Protein AF-A0A0S8EGV8-F1 (afdb_monomer)

pLDDT: mean 89.56, std 12.73, range [48.94, 98.88]

Structure (mmCIF, N/CA/C/O backbone):
data_AF-A0A0S8EGV8-F1
#
_entry.id   AF-A0A0S8EGV8-F1
#
loop_
_atom_site.group_PDB
_atom_site.id
_atom_site.type_symbol
_atom_site.label_atom_id
_atom_site.label_alt_id
_atom_site.label_comp_id
_atom_site.label_asym_id
_atom_site.label_entity_id
_atom_site.label_seq_id
_atom_site.pdbx_PDB_ins_code
_atom_site.Cartn_x
_atom_site.Cartn_y
_atom_site.Cartn_z
_atom_site.occupancy
_atom_site.B_iso_or_equiv
_atom_site.auth_seq_id
_atom_site.auth_comp_id
_atom_site.auth_asym_id
_atom_site.auth_atom_id
_atom_site.pdbx_PDB_model_num
ATOM 1 N N . MET A 1 1 ? -0.956 4.456 17.952 1.00 87.31 1 MET A N 1
ATOM 2 C CA . MET A 1 1 ? -0.588 4.220 16.542 1.00 87.31 1 MET A CA 1
ATOM 3 C C . MET A 1 1 ? -0.517 2.722 16.310 1.00 87.31 1 MET A C 1
ATOM 5 O O . MET A 1 1 ? 0.074 2.034 17.136 1.00 87.31 1 MET A O 1
ATOM 9 N N . ILE A 1 2 ? -1.177 2.228 15.264 1.00 97.12 2 ILE A N 1
ATOM 10 C CA . ILE A 1 2 ? -1.074 0.838 14.811 1.00 97.12 2 ILE A CA 1
ATOM 11 C C . ILE A 1 2 ? 0.009 0.809 13.735 1.00 97.12 2 ILE A C 1
ATOM 13 O O . ILE A 1 2 ? 0.006 1.647 12.838 1.00 97.12 2 ILE A O 1
ATOM 17 N N . THR A 1 3 ? 0.957 -0.118 13.844 1.00 97.75 3 THR A N 1
ATOM 18 C CA . THR A 1 3 ? 2.034 -0.245 12.859 1.00 97.75 3 THR A CA 1
ATOM 19 C C . THR A 1 3 ? 1.469 -0.730 11.526 1.00 97.75 3 THR A C 1
ATOM 21 O O . THR A 1 3 ? 0.807 -1.765 11.482 1.00 97.75 3 THR A O 1
ATOM 24 N N . VAL A 1 4 ? 1.766 -0.002 10.449 1.00 98.25 4 VAL A N 1
ATOM 25 C CA . VAL A 1 4 ? 1.559 -0.439 9.063 1.00 98.25 4 VAL A CA 1
ATOM 26 C C . VAL A 1 4 ? 2.926 -0.879 8.532 1.00 98.25 4 VAL A C 1
ATOM 28 O O . VAL A 1 4 ? 3.785 -0.021 8.326 1.00 98.25 4 VAL A O 1
ATOM 31 N N . PRO A 1 5 ? 3.195 -2.190 8.390 1.00 97.44 5 PRO A N 1
ATOM 32 C CA . PRO A 1 5 ? 4.481 -2.656 7.886 1.00 97.44 5 PRO A CA 1
ATOM 33 C C . PRO A 1 5 ? 4.761 -2.081 6.497 1.00 97.44 5 PRO A C 1
ATOM 35 O O . PRO A 1 5 ? 3.933 -2.235 5.602 1.00 97.44 5 PRO A O 1
ATOM 38 N N . ASN A 1 6 ? 5.928 -1.451 6.331 1.00 97.44 6 ASN A N 1
ATOM 39 C CA . ASN A 1 6 ? 6.365 -0.870 5.059 1.00 97.44 6 ASN A CA 1
ATOM 40 C C . ASN A 1 6 ? 5.335 0.112 4.459 1.00 97.44 6 ASN A C 1
ATOM 42 O O . ASN A 1 6 ? 5.031 0.051 3.269 1.00 97.44 6 ASN A O 1
ATOM 46 N N . GLY A 1 7 ? 4.717 0.952 5.300 1.00 97.75 7 GLY A N 1
ATOM 47 C CA . GLY A 1 7 ? 3.728 1.948 4.867 1.00 97.75 7 GLY A CA 1
ATOM 48 C C . GLY A 1 7 ? 4.320 3.109 4.059 1.00 97.75 7 GLY A C 1
ATOM 49 O O . GLY A 1 7 ? 3.584 3.755 3.324 1.00 97.75 7 GLY A O 1
ATOM 50 N N . ASP A 1 8 ? 5.627 3.332 4.180 1.00 97.12 8 ASP A N 1
ATOM 51 C CA . ASP A 1 8 ? 6.447 4.270 3.400 1.00 97.12 8 ASP A CA 1
ATOM 52 C C . ASP A 1 8 ? 7.037 3.629 2.130 1.00 97.12 8 ASP A C 1
ATOM 54 O O . ASP A 1 8 ? 7.697 4.283 1.343 1.00 97.12 8 ASP A O 1
ATOM 58 N N . PHE A 1 9 ? 6.836 2.322 1.923 1.00 97.38 9 PHE A N 1
ATOM 59 C CA . PHE A 1 9 ? 7.349 1.575 0.769 1.00 97.38 9 PHE A CA 1
ATOM 60 C C . PHE A 1 9 ? 8.879 1.590 0.579 1.00 97.38 9 PHE A C 1
ATOM 62 O O . PHE A 1 9 ? 9.377 1.168 -0.468 1.00 97.38 9 PHE A O 1
ATOM 69 N N . GLU A 1 10 ? 9.634 1.987 1.602 1.00 96.38 10 GLU A N 1
ATOM 70 C CA . GLU A 1 10 ? 11.092 2.123 1.533 1.00 96.38 10 GLU A CA 1
ATOM 71 C C . GLU A 1 10 ? 11.840 0.815 1.791 1.00 96.38 10 GLU A C 1
ATOM 73 O O . GLU A 1 10 ? 13.012 0.659 1.438 1.00 96.38 10 GLU A O 1
ATOM 78 N N . THR A 1 11 ? 11.183 -0.150 2.433 1.00 96.38 11 THR A N 1
ATOM 79 C CA . THR A 1 11 ? 11.825 -1.403 2.819 1.00 96.38 11 THR A CA 1
ATOM 80 C C . THR A 1 11 ? 11.740 -2.418 1.687 1.00 96.38 11 THR A C 1
ATOM 82 O O . THR A 1 11 ? 10.654 -2.848 1.300 1.00 96.38 11 THR A O 1
ATOM 85 N N . LEU A 1 12 ? 12.901 -2.844 1.189 1.00 97.25 12 LEU A N 1
ATOM 86 C CA . LEU A 1 12 ? 13.064 -3.963 0.265 1.00 97.25 12 LEU A CA 1
ATOM 87 C C . LEU A 1 12 ? 14.230 -4.827 0.740 1.00 97.25 12 LEU A C 1
ATOM 89 O O . LEU A 1 12 ? 15.209 -4.300 1.273 1.00 97.25 12 LEU A O 1
ATOM 93 N N . TYR A 1 13 ? 14.164 -6.136 0.503 1.00 98.06 13 TYR A N 1
ATOM 94 C CA . TYR A 1 13 ? 15.237 -7.066 0.848 1.00 98.06 13 TYR A CA 1
ATOM 95 C C . TYR A 1 13 ? 15.714 -7.869 -0.353 1.00 98.06 13 TYR A C 1
ATOM 97 O O . TYR A 1 13 ? 14.937 -8.269 -1.215 1.00 98.06 13 TYR A O 1
ATOM 105 N N . LYS A 1 14 ? 17.009 -8.176 -0.379 1.00 98.12 14 LYS A N 1
ATOM 106 C CA . LYS A 1 14 ? 17.538 -9.219 -1.254 1.00 98.12 14 LYS A CA 1
ATOM 107 C C . LYS A 1 14 ? 16.931 -10.566 -0.840 1.00 98.12 14 LYS A C 1
ATOM 109 O O . LYS A 1 14 ? 16.979 -10.871 0.361 1.00 98.12 14 LYS A O 1
ATOM 114 N N . PRO A 1 15 ? 16.420 -11.380 -1.784 1.00 96.75 15 PRO A N 1
ATOM 115 C CA . PRO A 1 15 ? 15.623 -12.556 -1.456 1.00 96.75 15 PRO A CA 1
ATOM 116 C C . PRO A 1 15 ? 16.287 -13.490 -0.448 1.00 96.75 15 PRO A C 1
ATOM 118 O O . PRO A 1 15 ? 17.466 -13.824 -0.585 1.00 96.75 15 PRO A O 1
ATOM 121 N N . SER A 1 16 ? 15.523 -13.934 0.554 1.00 95.00 16 SER A N 1
ATOM 122 C CA . SER A 1 16 ? 15.996 -14.840 1.621 1.00 95.00 16 SER A CA 1
ATOM 123 C C . SER A 1 16 ? 17.167 -14.306 2.468 1.00 95.00 16 SER A C 1
ATOM 125 O O . SER A 1 16 ? 17.910 -15.084 3.074 1.00 95.00 16 SER A O 1
ATOM 127 N N . THR A 1 17 ? 17.350 -12.986 2.542 1.00 97.31 17 THR A N 1
ATOM 128 C CA . THR A 1 17 ? 18.388 -12.348 3.368 1.00 97.31 17 THR A CA 1
ATOM 129 C C . THR A 1 17 ? 17.831 -11.165 4.167 1.00 97.31 17 THR A C 1
ATOM 131 O O . THR A 1 17 ? 16.700 -10.743 3.965 1.00 97.31 17 THR A O 1
ATOM 134 N N . ALA A 1 18 ? 18.644 -10.601 5.065 1.00 97.12 18 ALA A N 1
ATOM 135 C CA . ALA A 1 18 ? 18.351 -9.331 5.739 1.00 97.12 18 ALA A CA 1
ATOM 136 C C . ALA A 1 18 ? 19.014 -8.117 5.052 1.00 97.12 18 ALA A C 1
ATOM 138 O O . ALA A 1 18 ? 19.039 -7.025 5.616 1.00 97.12 18 ALA A O 1
ATOM 139 N N . ILE A 1 19 ? 19.613 -8.310 3.872 1.00 98.38 19 ILE A N 1
ATOM 140 C CA . ILE A 1 19 ? 20.302 -7.250 3.131 1.00 98.38 19 ILE A CA 1
ATOM 141 C C . ILE A 1 19 ? 19.234 -6.362 2.505 1.00 98.38 19 ILE A C 1
ATOM 143 O O . ILE A 1 19 ? 18.457 -6.826 1.673 1.00 98.38 19 ILE A O 1
ATOM 147 N N . THR A 1 20 ? 19.190 -5.096 2.914 1.00 97.94 20 THR A N 1
ATOM 148 C CA . THR A 1 20 ? 18.247 -4.123 2.358 1.00 97.94 20 THR A CA 1
ATOM 149 C C . THR A 1 20 ? 18.642 -3.723 0.945 1.00 97.94 20 THR A C 1
ATOM 151 O O . THR A 1 20 ? 19.822 -3.799 0.584 1.00 97.94 20 THR A O 1
ATOM 154 N N . GLY A 1 21 ? 17.672 -3.272 0.160 1.00 96.75 21 GLY A N 1
ATOM 155 C CA . GLY A 1 21 ? 17.910 -2.725 -1.165 1.00 96.75 21 GLY A CA 1
ATOM 156 C C . GLY A 1 21 ? 17.033 -1.529 -1.481 1.00 96.75 21 GLY A C 1
ATOM 157 O O . GLY A 1 21 ? 16.111 -1.196 -0.740 1.00 96.75 21 GLY A O 1
ATOM 158 N N . VAL A 1 22 ? 17.339 -0.912 -2.612 1.00 96.69 22 VAL A N 1
ATOM 159 C CA . VAL A 1 22 ? 16.541 0.140 -3.232 1.00 96.69 22 VAL A CA 1
ATOM 160 C C . VAL A 1 22 ? 16.366 -0.156 -4.714 1.00 96.69 22 VAL A C 1
ATOM 162 O O . VAL A 1 22 ? 17.193 -0.834 -5.328 1.00 96.69 22 VAL A O 1
ATOM 165 N N . VAL A 1 23 ? 15.295 0.351 -5.310 1.00 96.19 23 VAL A N 1
ATOM 166 C CA . VAL A 1 23 ? 15.168 0.397 -6.768 1.00 96.19 23 VAL A CA 1
ATOM 167 C C . VAL A 1 23 ? 16.121 1.464 -7.315 1.00 96.19 23 VAL A C 1
ATOM 169 O O . VAL A 1 23 ? 16.097 2.610 -6.865 1.00 96.19 23 VAL A O 1
ATOM 172 N N . SER A 1 24 ? 16.953 1.097 -8.294 1.00 94.69 24 SER A N 1
ATOM 173 C CA . SER A 1 24 ? 17.889 2.017 -8.953 1.00 94.69 24 SER A CA 1
ATOM 174 C C . SER A 1 24 ? 17.171 3.232 -9.546 1.00 94.69 24 SER A C 1
ATOM 176 O O . SER A 1 24 ? 16.025 3.120 -9.985 1.00 94.69 24 SER A O 1
ATOM 178 N N . ALA A 1 25 ? 17.863 4.369 -9.641 1.00 90.06 25 ALA A N 1
ATOM 179 C CA . ALA A 1 25 ? 17.282 5.631 -10.094 1.00 90.06 25 ALA A CA 1
ATOM 180 C C . ALA A 1 25 ? 16.525 5.523 -11.434 1.00 90.06 25 ALA A C 1
ATOM 182 O O . ALA A 1 25 ? 17.061 5.089 -12.453 1.00 90.06 25 ALA A O 1
ATOM 183 N N . GLY A 1 26 ? 15.274 5.986 -11.427 1.00 86.38 26 GLY A N 1
ATOM 184 C CA . GLY A 1 26 ? 14.368 5.925 -12.573 1.00 86.38 26 GLY A CA 1
ATOM 185 C C . GLY A 1 26 ? 13.680 4.572 -12.732 1.00 86.38 26 GLY A C 1
ATOM 186 O O . GLY A 1 26 ? 12.887 4.422 -13.656 1.00 86.38 26 GLY A O 1
ATOM 187 N N . GLY A 1 27 ? 13.938 3.618 -11.843 1.00 91.50 27 GLY A N 1
ATOM 188 C CA . GLY A 1 27 ? 13.423 2.269 -11.942 1.00 91.50 27 GLY A CA 1
ATOM 189 C C . GLY A 1 27 ? 12.068 2.035 -11.292 1.00 91.50 27 GLY A C 1
ATOM 190 O O . GLY A 1 27 ? 11.562 2.873 -10.539 1.00 91.50 27 GLY A O 1
ATOM 191 N N . TRP A 1 28 ? 11.487 0.871 -11.586 1.00 92.25 28 TRP A N 1
ATOM 192 C CA . TRP A 1 28 ? 10.260 0.388 -10.958 1.00 92.25 28 TRP A CA 1
ATOM 193 C C . TRP A 1 28 ? 10.145 -1.137 -11.003 1.00 92.25 28 TRP A C 1
ATOM 195 O O . TRP A 1 28 ? 10.678 -1.812 -11.886 1.00 92.25 28 TRP A O 1
ATOM 205 N N . THR A 1 29 ? 9.411 -1.680 -10.041 1.00 92.94 29 THR A N 1
ATOM 206 C CA . THR A 1 29 ? 9.152 -3.116 -9.911 1.00 92.94 29 THR A CA 1
ATOM 207 C C . THR A 1 29 ? 7.942 -3.538 -10.743 1.00 92.94 29 THR A C 1
ATOM 209 O O . THR A 1 29 ? 7.146 -2.705 -11.185 1.00 92.94 29 THR A O 1
ATOM 212 N N . GLN A 1 30 ? 7.742 -4.838 -10.943 1.00 90.38 30 GLN A N 1
ATOM 213 C CA . GLN A 1 30 ? 6.519 -5.355 -11.568 1.00 90.38 30 GLN A CA 1
ATOM 214 C C . GLN A 1 30 ? 5.359 -5.514 -10.576 1.00 90.38 30 GLN A C 1
ATOM 216 O O . GLN A 1 30 ? 4.286 -5.943 -10.999 1.00 90.38 30 GLN A O 1
ATOM 221 N N . GLY A 1 31 ? 5.552 -5.175 -9.297 1.00 91.62 31 GLY A N 1
ATOM 222 C CA . GLY A 1 31 ? 4.625 -5.531 -8.229 1.00 91.62 31 GLY A CA 1
ATOM 223 C C . GLY A 1 31 ? 5.118 -5.228 -6.813 1.00 91.62 31 GLY A C 1
ATOM 224 O O . GLY A 1 31 ? 6.000 -4.394 -6.607 1.00 91.62 31 GLY A O 1
ATOM 225 N N . VAL A 1 32 ? 4.560 -5.942 -5.836 1.00 93.62 32 VAL A N 1
ATOM 226 C CA . VAL A 1 32 ? 5.013 -5.957 -4.430 1.00 93.62 32 VAL A CA 1
ATOM 227 C C . VAL A 1 32 ? 5.067 -7.402 -3.908 1.00 93.62 32 VAL A C 1
ATOM 229 O O . VAL A 1 32 ? 4.688 -8.332 -4.617 1.00 93.62 32 VAL A O 1
ATOM 232 N N . GLY A 1 33 ? 5.481 -7.638 -2.664 1.00 93.50 33 GLY A N 1
ATOM 233 C CA . GLY A 1 33 ? 5.545 -8.982 -2.081 1.00 93.50 33 GLY A CA 1
ATOM 234 C C . GLY A 1 33 ? 6.865 -9.728 -2.344 1.00 93.50 33 GLY A C 1
ATOM 235 O O . GLY A 1 33 ? 7.864 -9.107 -2.710 1.00 93.50 33 GLY A O 1
ATOM 236 N N . PRO A 1 34 ? 6.897 -11.051 -2.095 1.00 92.69 34 PRO A N 1
ATOM 237 C CA . PRO A 1 34 ? 8.116 -11.857 -2.169 1.00 92.69 34 PRO A CA 1
ATOM 238 C C . PRO A 1 34 ? 8.581 -12.087 -3.609 1.00 92.69 34 PRO A C 1
ATOM 240 O O . PRO A 1 34 ? 7.752 -12.206 -4.512 1.00 92.69 34 PRO A O 1
ATOM 243 N N . GLU A 1 35 ? 9.900 -12.197 -3.792 1.00 92.25 35 GLU A N 1
ATOM 244 C CA . GLU A 1 35 ? 10.564 -12.458 -5.079 1.00 92.25 35 GLU A CA 1
ATOM 245 C C . GLU A 1 35 ? 10.018 -11.583 -6.221 1.00 92.25 35 GLU A C 1
ATOM 247 O O . GLU A 1 35 ? 9.802 -12.035 -7.347 1.00 92.25 35 GLU A O 1
ATOM 252 N N . CYS A 1 36 ? 9.759 -10.308 -5.924 1.00 92.25 36 CYS A N 1
ATOM 253 C CA . CYS A 1 36 ? 9.174 -9.372 -6.864 1.00 92.25 36 CYS A CA 1
ATOM 254 C C . CYS A 1 36 ? 10.215 -8.944 -7.907 1.00 92.25 36 CYS A C 1
ATOM 256 O O . CYS A 1 36 ? 11.240 -8.348 -7.548 1.00 92.25 36 CYS A O 1
ATOM 258 N N . PRO A 1 37 ? 9.957 -9.166 -9.206 1.00 92.44 37 PRO A N 1
ATOM 259 C CA . PRO A 1 37 ? 10.895 -8.779 -10.239 1.00 92.44 37 PRO A CA 1
ATOM 260 C C . PRO A 1 37 ? 10.906 -7.271 -10.485 1.00 92.44 37 PRO A C 1
ATOM 262 O O . PRO A 1 37 ? 9.888 -6.586 -10.348 1.00 92.44 37 PRO A O 1
ATOM 265 N N . ILE A 1 38 ? 12.066 -6.764 -10.893 1.00 91.50 38 ILE A N 1
ATOM 266 C CA . ILE A 1 38 ? 12.196 -5.452 -11.526 1.00 91.50 38 ILE A CA 1
ATOM 267 C C . ILE A 1 38 ? 11.543 -5.492 -12.923 1.00 91.50 38 ILE A C 1
ATOM 269 O O . ILE A 1 38 ? 11.518 -6.535 -13.587 1.00 91.50 38 ILE A O 1
ATOM 273 N N . ASP A 1 39 ? 10.954 -4.388 -13.381 1.00 87.56 39 ASP A N 1
ATOM 274 C CA . ASP A 1 39 ? 10.384 -4.327 -14.732 1.00 87.56 39 ASP A CA 1
ATOM 275 C C . ASP A 1 39 ? 11.490 -4.307 -15.802 1.00 87.56 39 ASP A C 1
ATOM 277 O O . ASP A 1 39 ? 12.581 -3.765 -15.600 1.00 87.56 39 ASP A O 1
ATOM 281 N N . THR A 1 40 ? 11.219 -4.897 -16.967 1.00 73.69 40 THR A N 1
ATOM 282 C CA . THR A 1 40 ? 12.200 -4.995 -18.054 1.00 73.69 40 THR A CA 1
ATOM 283 C C . THR A 1 40 ? 12.430 -3.609 -18.654 1.00 73.69 40 THR A C 1
ATOM 285 O O . THR A 1 40 ? 11.566 -3.053 -19.325 1.00 73.69 40 THR A O 1
ATOM 288 N N . GLY A 1 41 ? 13.613 -3.041 -18.411 1.00 72.50 41 GLY A N 1
ATOM 289 C CA . GLY A 1 41 ? 13.941 -1.653 -18.767 1.00 72.50 41 GLY A CA 1
ATOM 290 C C . GLY A 1 41 ? 13.729 -0.647 -17.628 1.00 72.50 41 GLY A C 1
ATOM 291 O O . GLY A 1 41 ? 14.072 0.521 -17.794 1.00 72.50 41 GLY A O 1
ATOM 292 N N . GLY A 1 42 ? 13.236 -1.108 -16.474 1.00 73.56 42 GLY A N 1
ATOM 293 C CA . GLY A 1 42 ? 13.038 -0.343 -15.244 1.00 73.56 42 GLY A CA 1
ATOM 294 C C . GLY A 1 42 ? 14.200 -0.442 -14.248 1.00 73.56 42 GLY A C 1
ATOM 295 O O . GLY A 1 42 ? 13.984 -0.212 -13.068 1.00 73.56 42 GLY A O 1
ATOM 296 N N . GLY A 1 43 ? 15.417 -0.795 -14.674 1.00 89.81 43 GLY A N 1
ATOM 297 C CA . GLY A 1 43 ? 16.616 -0.751 -13.822 1.00 89.81 43 GLY A CA 1
ATOM 298 C C . GLY A 1 43 ? 16.979 -2.066 -13.123 1.00 89.81 43 GLY A C 1
ATOM 299 O O . GLY A 1 43 ? 16.813 -3.143 -13.693 1.00 89.81 43 GLY A O 1
ATOM 300 N N . VAL A 1 44 ? 17.547 -1.961 -11.918 1.00 95.44 44 VAL A N 1
ATOM 301 C CA . VAL A 1 44 ? 17.963 -3.077 -11.048 1.00 95.44 44 VAL A CA 1
ATOM 302 C C . VAL A 1 44 ? 17.638 -2.760 -9.589 1.00 95.44 44 VAL A C 1
ATOM 304 O O . VAL A 1 44 ? 17.433 -1.600 -9.230 1.00 95.44 44 VAL A O 1
ATOM 307 N N . TYR A 1 45 ? 17.634 -3.775 -8.729 1.00 96.75 45 TYR A N 1
ATOM 308 C CA . TYR A 1 45 ? 17.753 -3.547 -7.293 1.00 96.75 45 TYR A CA 1
ATOM 309 C C . TYR A 1 45 ? 19.221 -3.327 -6.932 1.00 96.75 45 TYR A C 1
ATOM 311 O O . TYR A 1 45 ? 20.085 -4.107 -7.338 1.00 96.75 45 TYR A O 1
ATOM 319 N N . GLU A 1 46 ? 19.497 -2.276 -6.167 1.00 97.25 46 GLU A N 1
ATOM 320 C CA . GLU A 1 46 ? 20.807 -1.966 -5.598 1.00 97.25 46 GLU A CA 1
ATOM 321 C C . GLU A 1 46 ? 20.787 -2.333 -4.114 1.00 97.25 46 GLU A C 1
ATOM 323 O O . GLU A 1 46 ? 20.021 -1.770 -3.332 1.00 97.25 46 GLU A O 1
ATOM 328 N N . PHE A 1 47 ? 21.603 -3.309 -3.720 1.00 98.25 47 PHE A N 1
ATOM 329 C CA . PHE A 1 47 ? 21.610 -3.841 -2.362 1.00 98.25 47 PHE A CA 1
ATOM 330 C C . PHE A 1 47 ? 22.717 -3.225 -1.505 1.00 98.25 47 PHE A C 1
ATOM 332 O O . PHE A 1 47 ? 23.793 -2.862 -1.983 1.00 98.25 47 PHE A O 1
ATOM 339 N N . SER A 1 48 ? 22.475 -3.160 -0.197 1.00 97.88 48 SER A N 1
ATOM 340 C CA . SER A 1 48 ? 23.405 -2.606 0.798 1.00 97.88 48 SER A CA 1
ATOM 341 C C . SER A 1 48 ? 24.725 -3.383 0.931 1.00 97.88 48 SER A C 1
ATOM 343 O O . SER A 1 48 ? 25.692 -2.853 1.476 1.00 97.88 48 SER A O 1
ATOM 345 N N . ASP A 1 49 ? 24.807 -4.603 0.389 1.00 98.06 49 ASP A N 1
ATOM 346 C CA . ASP A 1 49 ? 26.043 -5.388 0.248 1.00 98.06 49 ASP A CA 1
ATOM 347 C C . ASP A 1 49 ? 26.846 -5.042 -1.027 1.00 98.06 49 ASP A C 1
ATOM 349 O O . ASP A 1 49 ? 27.786 -5.757 -1.377 1.00 98.06 49 ASP A O 1
ATOM 353 N N . ALA A 1 50 ? 26.478 -3.954 -1.714 1.00 97.44 50 ALA A N 1
ATOM 354 C CA . ALA A 1 50 ? 27.027 -3.494 -2.991 1.00 97.44 50 ALA A CA 1
ATOM 355 C C . ALA A 1 50 ? 26.814 -4.460 -4.172 1.00 97.44 50 ALA A C 1
ATOM 357 O O . ALA A 1 50 ? 27.462 -4.321 -5.213 1.00 97.44 50 ALA A O 1
ATOM 358 N N . THR A 1 51 ? 25.908 -5.433 -4.037 1.00 98.19 51 THR A N 1
ATOM 359 C CA . THR A 1 51 ? 25.464 -6.262 -5.161 1.00 98.19 51 THR A CA 1
ATOM 360 C C . THR A 1 51 ? 24.227 -5.674 -5.832 1.00 98.19 51 THR A C 1
ATOM 362 O O . THR A 1 51 ? 23.563 -4.786 -5.299 1.00 98.19 51 THR A O 1
ATOM 365 N N . THR A 1 52 ? 23.917 -6.181 -7.021 1.00 97.94 52 THR A N 1
ATOM 366 C CA . THR A 1 52 ? 22.674 -5.874 -7.730 1.00 97.94 52 THR A CA 1
ATOM 367 C C . THR A 1 52 ? 21.916 -7.154 -8.050 1.00 97.94 52 THR A C 1
ATOM 369 O O . THR A 1 52 ? 22.489 -8.249 -8.022 1.00 97.94 52 THR A O 1
ATOM 372 N N . GLY A 1 53 ? 20.624 -7.023 -8.335 1.00 96.06 53 GLY A N 1
ATOM 373 C CA . GLY A 1 53 ? 19.783 -8.138 -8.755 1.00 96.06 53 GLY A CA 1
ATOM 374 C C . GLY A 1 53 ? 18.506 -7.686 -9.449 1.00 96.06 53 GLY A C 1
ATOM 375 O O . GLY A 1 53 ? 18.210 -6.495 -9.536 1.00 96.06 53 GLY A O 1
ATOM 376 N N . ASP A 1 54 ? 17.760 -8.661 -9.946 1.00 94.19 54 ASP A N 1
ATOM 377 C CA . ASP A 1 54 ? 16.491 -8.497 -10.655 1.00 94.19 54 ASP A CA 1
ATOM 378 C C . ASP A 1 54 ? 15.270 -8.886 -9.810 1.00 94.19 54 ASP A C 1
ATOM 380 O O . ASP A 1 54 ? 14.149 -8.618 -10.229 1.00 94.19 54 ASP A O 1
ATOM 384 N N . LEU A 1 55 ? 15.475 -9.452 -8.615 1.00 94.38 55 LEU A N 1
ATOM 385 C CA . LEU A 1 55 ? 14.435 -9.844 -7.658 1.00 94.38 55 LEU A CA 1
ATOM 386 C C . LEU A 1 55 ? 14.673 -9.206 -6.283 1.00 94.38 55 LEU A C 1
ATOM 388 O O . LEU A 1 55 ? 15.813 -9.163 -5.816 1.00 94.38 55 LEU A O 1
ATOM 392 N N . ALA A 1 56 ? 13.599 -8.793 -5.608 1.00 95.75 56 ALA A N 1
ATOM 393 C CA . ALA A 1 56 ? 13.613 -8.355 -4.211 1.00 95.75 56 ALA A CA 1
ATOM 394 C C . ALA A 1 56 ? 12.326 -8.763 -3.480 1.00 95.75 56 ALA A C 1
ATOM 396 O O . ALA A 1 56 ? 11.264 -8.868 -4.087 1.00 95.75 56 ALA A O 1
ATOM 397 N N . ASP A 1 57 ? 12.412 -8.949 -2.167 1.00 95.94 57 ASP A N 1
ATOM 398 C CA . ASP A 1 57 ? 11.253 -9.101 -1.293 1.00 95.94 57 ASP A CA 1
ATOM 399 C C . ASP A 1 57 ? 10.771 -7.715 -0.842 1.00 95.94 57 ASP A C 1
ATOM 401 O O . ASP A 1 57 ? 11.518 -6.961 -0.216 1.00 95.94 57 ASP A O 1
ATOM 405 N N . ILE A 1 58 ? 9.512 -7.389 -1.134 1.00 95.56 58 ILE A N 1
ATOM 406 C CA . ILE A 1 58 ? 8.855 -6.134 -0.747 1.00 95.56 58 ILE A CA 1
ATOM 407 C C . ILE A 1 58 ? 7.798 -6.479 0.315 1.00 95.56 58 ILE A C 1
ATOM 409 O O . ILE A 1 58 ? 6.697 -6.919 -0.029 1.00 95.56 58 ILE A O 1
ATOM 413 N N . PRO A 1 59 ? 8.123 -6.361 1.613 1.00 95.81 59 PRO A N 1
ATOM 414 C CA . PRO A 1 59 ? 7.269 -6.822 2.698 1.00 95.81 59 PRO A CA 1
ATOM 415 C C . PRO A 1 59 ? 6.022 -5.950 2.876 1.00 95.81 59 PRO A C 1
ATOM 417 O O . PRO A 1 59 ? 5.942 -4.818 2.398 1.00 95.81 59 PRO A O 1
ATOM 420 N N . GLY A 1 60 ? 5.064 -6.481 3.636 1.00 96.12 60 GLY A N 1
ATOM 421 C CA . GLY A 1 60 ? 3.901 -5.741 4.132 1.00 96.12 60 GLY A CA 1
ATOM 422 C C . GLY A 1 60 ? 2.705 -5.709 3.185 1.00 96.12 60 GLY A C 1
ATOM 423 O O . GLY A 1 60 ? 1.586 -5.532 3.661 1.00 96.12 60 GLY A O 1
ATOM 424 N N . TRP A 1 61 ? 2.901 -5.967 1.890 1.00 97.06 61 TRP A N 1
ATOM 425 C CA . TRP A 1 61 ? 1.860 -5.787 0.879 1.00 97.06 61 TRP A CA 1
ATOM 426 C C . TRP A 1 61 ? 1.730 -6.972 -0.076 1.00 97.06 61 TRP A C 1
ATOM 428 O O . TRP A 1 61 ? 2.712 -7.591 -0.483 1.00 97.06 61 TRP A O 1
ATOM 438 N N . LEU A 1 62 ? 0.487 -7.255 -0.456 1.00 94.75 62 LEU A N 1
ATOM 439 C CA . LEU A 1 62 ? 0.086 -8.231 -1.458 1.00 94.75 62 LEU A CA 1
ATOM 440 C C . LEU A 1 62 ? -0.842 -7.585 -2.489 1.00 94.75 62 LEU A C 1
ATOM 442 O O . LEU A 1 62 ? -1.392 -6.514 -2.267 1.00 94.75 62 LEU A O 1
ATOM 446 N N . GLY A 1 63 ? -1.049 -8.248 -3.615 1.00 92.94 63 GLY A N 1
ATOM 447 C CA . GLY A 1 63 ? -1.963 -7.799 -4.663 1.00 92.94 63 GLY A CA 1
ATOM 448 C C . GLY A 1 63 ? -3.362 -8.155 -4.242 1.00 92.94 63 GLY A C 1
ATOM 449 O O . GLY A 1 63 ? -3.608 -9.289 -3.831 1.00 92.94 63 GLY A O 1
ATOM 450 N N . TYR A 1 64 ? -4.267 -7.193 -4.320 1.00 94.19 64 TYR A N 1
ATOM 451 C CA . TYR A 1 64 ? -5.582 -7.330 -3.724 1.00 94.19 64 TYR A CA 1
ATOM 452 C C . TYR A 1 64 ? -6.466 -8.379 -4.414 1.00 94.19 64 TYR A C 1
ATOM 454 O O . TYR A 1 64 ? -7.079 -9.204 -3.744 1.00 94.19 64 TYR A O 1
ATOM 462 N N . ASP A 1 65 ? -6.534 -8.374 -5.747 1.00 89.94 65 ASP A N 1
ATOM 463 C CA . ASP A 1 65 ? -7.374 -9.315 -6.507 1.00 89.94 65 ASP A CA 1
ATOM 464 C C . ASP A 1 65 ? -6.761 -9.604 -7.874 1.00 89.94 65 ASP A C 1
ATOM 466 O O . ASP A 1 65 ? -7.109 -8.968 -8.877 1.00 89.94 65 ASP A O 1
ATOM 470 N N . ARG A 1 66 ? -5.785 -10.521 -7.909 1.00 87.31 66 ARG A N 1
ATOM 471 C CA . ARG A 1 66 ? -5.017 -10.838 -9.124 1.00 87.31 66 ARG A CA 1
ATOM 472 C C . ARG A 1 66 ? -5.921 -11.200 -10.295 1.00 87.31 66 ARG A C 1
ATOM 474 O O . ARG A 1 66 ? -5.733 -10.665 -11.383 1.00 87.31 66 ARG A O 1
ATOM 481 N N . GLN A 1 67 ? -6.869 -12.108 -10.078 1.00 88.00 67 GLN A N 1
ATOM 482 C CA . GLN A 1 67 ? -7.699 -12.613 -11.165 1.00 88.00 67 GLN A CA 1
ATOM 483 C C . GLN A 1 67 ? -8.605 -11.510 -11.700 1.00 88.00 67 GLN A C 1
ATOM 485 O O . GLN A 1 67 ? -8.615 -11.267 -12.901 1.00 88.00 67 GLN A O 1
ATOM 490 N N . GLY A 1 68 ? -9.282 -10.775 -10.815 1.00 89.44 68 GLY A N 1
ATOM 491 C CA . GLY A 1 68 ? -10.125 -9.671 -11.244 1.00 89.44 68 GLY A CA 1
ATOM 492 C C . GLY A 1 68 ? -9.334 -8.560 -11.941 1.00 89.44 68 GLY A C 1
ATOM 493 O O . GLY A 1 68 ? -9.859 -7.917 -12.842 1.00 89.44 68 GLY A O 1
ATOM 494 N N . TRP A 1 69 ? -8.065 -8.343 -11.592 1.00 90.25 69 TRP A N 1
ATOM 495 C CA . TRP A 1 69 ? -7.196 -7.418 -12.327 1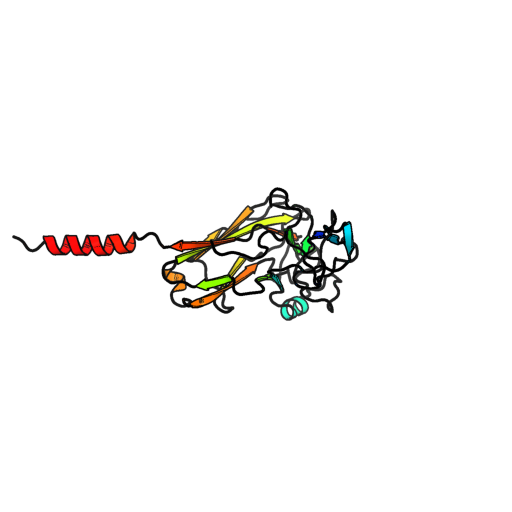.00 90.25 69 TRP A CA 1
ATOM 496 C C . TRP A 1 69 ? -6.873 -7.908 -13.740 1.00 90.25 69 TRP A C 1
ATOM 498 O O . TRP A 1 69 ? -7.050 -7.145 -14.689 1.00 90.25 69 TRP A O 1
ATOM 508 N N . ILE A 1 70 ? -6.495 -9.181 -13.900 1.00 87.56 70 ILE A N 1
ATOM 509 C CA . ILE A 1 70 ? -6.258 -9.796 -15.219 1.00 87.56 70 ILE A CA 1
ATOM 510 C C . ILE A 1 70 ? -7.524 -9.720 -16.080 1.00 87.56 70 ILE A C 1
ATOM 512 O O . ILE A 1 70 ? -7.469 -9.262 -17.221 1.00 87.56 70 ILE A O 1
ATOM 516 N N . ASP A 1 71 ? -8.676 -10.091 -15.517 1.00 89.00 71 ASP A N 1
ATOM 517 C CA . ASP A 1 71 ? -9.969 -10.094 -16.212 1.00 89.00 71 ASP A CA 1
ATOM 518 C C . ASP A 1 71 ? -10.377 -8.696 -16.703 1.00 89.00 71 ASP A C 1
ATOM 520 O O . ASP A 1 71 ? -11.107 -8.562 -17.684 1.00 89.00 71 ASP A O 1
ATOM 524 N N . ASN A 1 72 ? -9.883 -7.642 -16.047 1.00 88.12 72 ASN A N 1
ATOM 525 C CA . ASN A 1 72 ? -10.124 -6.249 -16.419 1.00 88.12 72 ASN A CA 1
ATOM 526 C C . ASN A 1 72 ? -9.004 -5.655 -17.289 1.00 88.12 72 ASN A C 1
ATOM 528 O O . ASN A 1 72 ? -8.922 -4.437 -17.434 1.00 88.12 72 ASN A O 1
ATOM 532 N N . GLY A 1 73 ? -8.153 -6.492 -17.890 1.00 84.62 73 GLY A N 1
ATOM 533 C CA . GLY A 1 73 ? -7.105 -6.062 -18.818 1.00 84.62 73 GLY A CA 1
ATOM 534 C C . GLY A 1 73 ? -5.817 -5.595 -18.141 1.00 84.62 73 GLY A C 1
ATOM 535 O O . GLY A 1 73 ? -4.996 -4.937 -18.778 1.00 84.62 73 GLY A O 1
ATOM 536 N N . GLY A 1 74 ? -5.624 -5.928 -16.866 1.00 82.44 74 GLY A N 1
ATOM 537 C CA . GLY A 1 74 ? -4.383 -5.698 -16.148 1.00 82.44 74 GLY A CA 1
ATOM 538 C C . GLY A 1 74 ? -3.284 -6.594 -16.697 1.00 82.44 74 GLY A C 1
ATOM 539 O O . GLY A 1 74 ? -3.219 -7.776 -16.371 1.00 82.44 74 GLY A O 1
ATOM 540 N N . THR A 1 75 ? -2.453 -6.058 -17.590 1.00 72.00 75 THR A N 1
ATOM 541 C CA . THR A 1 75 ? -1.285 -6.782 -18.102 1.00 72.00 75 THR A CA 1
ATOM 542 C C . THR A 1 75 ? -0.118 -5.843 -18.381 1.00 72.00 75 THR A C 1
ATOM 544 O O . THR A 1 75 ? 0.968 -6.102 -17.890 1.00 72.00 75 THR A O 1
ATOM 547 N N . TYR A 1 76 ? -0.311 -4.751 -19.135 1.00 69.25 76 TYR A N 1
ATOM 548 C CA . TYR A 1 76 ? 0.750 -3.809 -19.554 1.00 69.25 76 TYR A CA 1
ATOM 549 C C . TYR A 1 76 ? 1.976 -4.417 -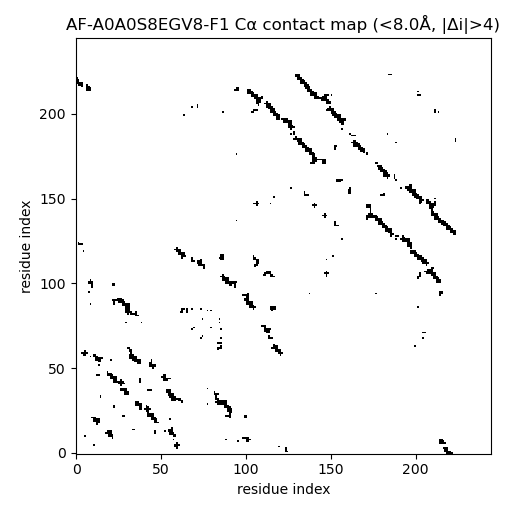20.223 1.00 69.25 76 TYR A C 1
ATOM 551 O O . TYR A 1 76 ? 3.025 -3.785 -20.292 1.00 69.25 76 TYR A O 1
ATOM 559 N N . GLY A 1 77 ? 1.868 -5.652 -20.708 1.00 70.06 77 GLY A N 1
ATOM 560 C CA . GLY A 1 77 ? 3.038 -6.405 -21.154 1.00 70.06 77 GLY A CA 1
ATOM 561 C C . GLY A 1 77 ? 3.919 -6.945 -20.019 1.00 70.06 77 GLY A C 1
ATOM 562 O O . GLY A 1 77 ? 5.021 -7.400 -20.301 1.00 70.06 77 GLY A O 1
ATOM 563 N N . ARG A 1 78 ? 3.447 -6.938 -18.765 1.00 76.25 78 ARG A N 1
ATOM 564 C CA . ARG A 1 78 ? 4.094 -7.618 -17.636 1.00 76.25 78 ARG A CA 1
ATOM 565 C C . ARG A 1 78 ? 3.908 -9.124 -17.714 1.00 76.25 78 ARG A C 1
ATOM 567 O O . ARG A 1 78 ? 2.896 -9.626 -18.217 1.00 76.25 78 ARG A O 1
ATOM 574 N N . ASP A 1 79 ? 4.885 -9.832 -17.165 1.00 69.56 79 ASP A N 1
ATOM 575 C CA . ASP A 1 79 ? 4.861 -11.281 -17.076 1.00 69.56 79 ASP A CA 1
ATOM 576 C C . ASP A 1 79 ? 3.797 -11.737 -16.068 1.00 69.56 79 ASP A C 1
ATOM 578 O O . ASP A 1 79 ? 3.939 -11.593 -14.860 1.00 69.56 79 ASP A O 1
ATOM 582 N N . GLN A 1 80 ? 2.715 -12.331 -16.571 1.00 71.31 80 GLN A N 1
ATOM 583 C CA . GLN A 1 80 ? 1.622 -12.854 -15.748 1.00 71.31 80 GLN A CA 1
ATOM 584 C C . GLN A 1 80 ? 1.963 -14.165 -15.030 1.00 71.31 80 GLN A C 1
ATOM 586 O O . GLN A 1 80 ? 1.086 -14.754 -14.392 1.00 71.31 80 GLN A O 1
ATOM 591 N N . THR A 1 81 ? 3.197 -14.652 -15.125 1.00 68.50 81 THR A N 1
ATOM 592 C CA . THR A 1 81 ? 3.667 -15.827 -14.385 1.00 68.50 81 THR A CA 1
ATOM 593 C C . THR A 1 81 ? 4.356 -15.457 -13.073 1.00 68.50 81 THR A C 1
ATOM 595 O O . THR A 1 81 ? 4.370 -16.275 -12.155 1.00 68.50 81 THR A O 1
ATOM 598 N N . THR A 1 82 ? 4.821 -14.212 -12.925 1.00 63.97 82 THR A N 1
ATOM 599 C CA . THR A 1 82 ? 5.418 -13.707 -11.684 1.00 63.97 82 THR A CA 1
ATOM 600 C C . THR A 1 82 ? 4.341 -13.100 -10.770 1.00 63.97 82 THR A C 1
ATOM 602 O O . THR A 1 82 ? 3.280 -12.624 -11.202 1.00 63.97 82 THR A O 1
ATOM 605 N N . GLY A 1 83 ? 4.513 -13.276 -9.459 1.00 58.75 83 GLY A N 1
ATOM 606 C CA . GLY A 1 83 ? 3.494 -12.990 -8.448 1.00 58.75 83 GLY A CA 1
ATOM 607 C C . GLY A 1 83 ? 3.208 -11.496 -8.277 1.00 58.75 83 GLY A C 1
ATOM 608 O O . GLY A 1 83 ? 4.066 -10.659 -8.500 1.00 58.75 83 GLY A O 1
ATOM 609 N N . ASN A 1 84 ? 1.977 -11.187 -7.859 1.00 77.00 84 ASN A N 1
ATOM 610 C CA . ASN A 1 84 ? 1.562 -9.889 -7.323 1.00 77.00 84 ASN A CA 1
ATOM 611 C C . ASN A 1 84 ? 1.865 -8.610 -8.154 1.00 77.00 84 ASN A C 1
ATOM 613 O O . ASN A 1 84 ? 2.614 -7.734 -7.737 1.00 77.00 84 ASN A O 1
ATOM 617 N N . LEU A 1 85 ? 1.201 -8.469 -9.303 1.00 81.81 85 LEU A N 1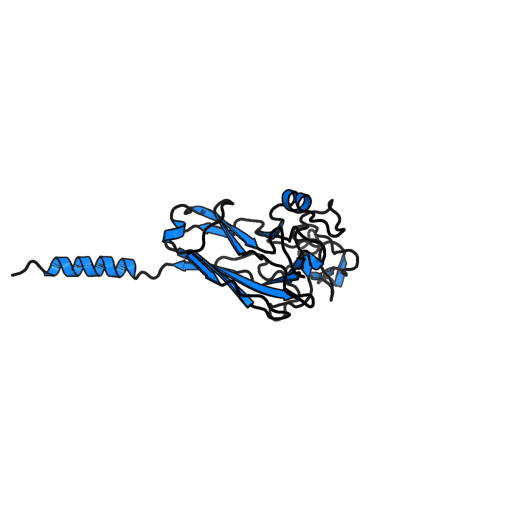
ATOM 618 C CA . LEU A 1 85 ? 1.544 -7.478 -10.337 1.00 81.81 85 LEU A CA 1
ATOM 619 C C . LEU A 1 85 ? 0.814 -6.125 -10.240 1.00 81.81 85 LEU A C 1
ATOM 621 O O . LEU A 1 85 ? 0.823 -5.330 -11.183 1.00 81.81 85 LEU A O 1
ATOM 625 N N . GLN A 1 86 ? 0.091 -5.894 -9.147 1.00 88.56 86 GLN A N 1
ATOM 626 C CA . GLN A 1 86 ? -0.847 -4.779 -9.033 1.00 88.56 86 GLN A CA 1
ATOM 627 C C . GLN A 1 86 ? -0.112 -3.539 -8.548 1.00 88.56 86 GLN A C 1
ATOM 629 O O . GLN A 1 86 ? 0.043 -3.352 -7.351 1.00 88.56 86 GLN A O 1
ATOM 634 N N . GLY A 1 87 ? 0.351 -2.725 -9.498 1.00 91.19 87 GLY A N 1
ATOM 635 C CA . GLY A 1 87 ? 1.162 -1.536 -9.232 1.00 91.19 87 GLY A CA 1
ATOM 636 C C . GLY A 1 87 ? 2.658 -1.835 -9.163 1.00 91.19 87 GLY A C 1
ATOM 637 O O . GLY A 1 87 ? 3.114 -2.863 -9.660 1.00 91.19 87 GLY A O 1
ATOM 638 N N . SER A 1 88 ? 3.433 -0.903 -8.619 1.00 93.25 88 SER A N 1
ATOM 639 C CA . SER A 1 88 ? 4.896 -0.980 -8.560 1.00 93.25 88 SER A CA 1
ATOM 640 C C . SER A 1 88 ? 5.436 -0.205 -7.373 1.00 93.25 88 SER A C 1
ATOM 642 O O . SER A 1 88 ? 4.889 0.836 -7.027 1.00 93.25 88 SER A O 1
ATOM 644 N N . ILE A 1 89 ? 6.571 -0.639 -6.840 1.00 95.19 89 ILE A N 1
ATOM 645 C CA . ILE A 1 89 ? 7.476 0.246 -6.108 1.00 95.19 89 ILE A CA 1
ATOM 646 C C . ILE A 1 89 ? 8.338 0.975 -7.131 1.00 95.19 89 ILE A C 1
ATOM 648 O O . ILE A 1 89 ? 8.780 0.381 -8.116 1.00 95.19 89 ILE A O 1
ATOM 652 N N . SER A 1 90 ? 8.537 2.271 -6.940 1.00 92.88 90 SER A N 1
ATOM 653 C CA . SER A 1 90 ? 9.226 3.122 -7.903 1.00 92.88 90 SER A CA 1
ATOM 654 C C . SER A 1 90 ? 10.128 4.106 -7.201 1.00 92.88 90 SER A C 1
ATOM 656 O O . SER A 1 90 ? 9.694 4.793 -6.281 1.00 92.88 90 SER A O 1
ATOM 658 N N . SER A 1 91 ? 11.344 4.273 -7.722 1.00 92.25 91 SER A N 1
ATOM 659 C CA . SER A 1 91 ? 12.332 5.210 -7.177 1.00 92.25 91 SER A CA 1
ATOM 660 C C . SER A 1 91 ? 12.034 6.684 -7.520 1.00 92.25 91 SER A C 1
ATOM 662 O O . SER A 1 91 ? 12.935 7.523 -7.607 1.00 92.25 91 SER A O 1
ATOM 664 N N . GLN A 1 92 ? 10.801 6.986 -7.922 1.00 82.81 92 GLN A N 1
ATOM 665 C CA . GLN A 1 92 ? 10.438 8.238 -8.575 1.00 82.81 92 GLN A CA 1
ATOM 666 C C . GLN A 1 92 ? 9.522 9.036 -7.657 1.00 82.81 92 GLN A C 1
ATOM 668 O O . GLN A 1 92 ? 8.461 8.547 -7.287 1.00 82.81 92 GLN A O 1
ATOM 673 N N . PHE A 1 93 ? 9.898 10.292 -7.403 1.00 83.56 93 PHE A N 1
ATOM 674 C CA . PHE A 1 93 ? 9.064 11.293 -6.729 1.00 83.56 93 PHE A CA 1
ATOM 675 C C . PHE A 1 93 ? 8.651 10.944 -5.300 1.00 83.56 93 PHE A C 1
ATOM 677 O O . PHE A 1 93 ? 7.563 11.321 -4.898 1.00 83.56 93 PHE A O 1
ATOM 684 N N . ASN A 1 94 ? 9.532 10.301 -4.536 1.00 89.62 94 ASN A N 1
ATOM 685 C CA . ASN A 1 94 ? 9.291 9.954 -3.140 1.00 89.62 94 ASN A CA 1
ATOM 686 C C . ASN A 1 94 ? 8.707 11.099 -2.294 1.00 89.62 94 ASN A C 1
ATOM 688 O O . ASN A 1 94 ? 9.087 12.259 -2.498 1.00 89.62 94 ASN A O 1
ATOM 692 N N . HIS A 1 95 ? 7.823 10.782 -1.346 1.00 94.31 95 HIS A N 1
ATOM 693 C CA . HIS A 1 95 ? 7.367 11.764 -0.365 1.00 94.31 95 HIS A CA 1
ATOM 694 C C . HIS A 1 95 ? 8.218 11.735 0.907 1.00 94.31 95 HIS A C 1
ATOM 696 O O . HIS A 1 95 ? 8.560 12.799 1.428 1.00 94.31 95 HIS A O 1
ATOM 702 N N . THR A 1 96 ? 8.575 10.545 1.394 1.00 91.75 96 THR A N 1
ATOM 703 C CA . THR A 1 96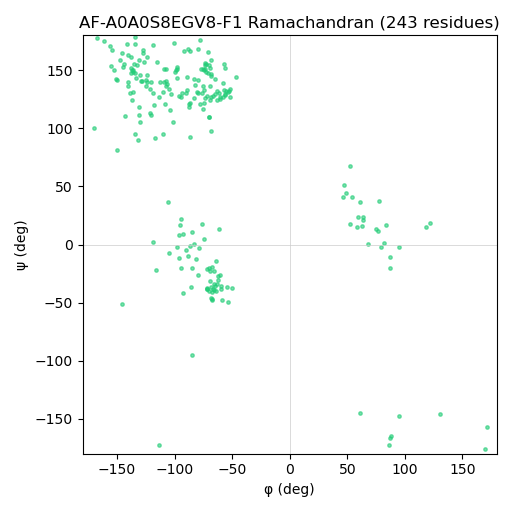 ? 9.291 10.377 2.662 1.00 91.75 96 THR A CA 1
ATOM 704 C C . THR A 1 96 ? 10.665 11.068 2.644 1.00 91.75 96 THR A C 1
ATOM 706 O O . THR A 1 96 ? 11.482 10.894 1.734 1.00 91.75 96 THR A O 1
ATOM 709 N N . ASP A 1 97 ? 10.959 11.875 3.669 1.00 89.81 97 ASP A N 1
ATOM 710 C CA . ASP A 1 97 ? 12.244 12.580 3.758 1.00 89.81 97 ASP A CA 1
ATOM 711 C C . ASP A 1 97 ? 13.411 11.593 3.902 1.00 89.81 97 ASP A C 1
ATOM 713 O O . ASP A 1 97 ? 13.388 10.686 4.734 1.00 89.81 97 ASP A O 1
ATOM 717 N N . GLY A 1 98 ? 14.438 11.760 3.067 1.00 86.88 98 GLY A N 1
ATOM 718 C CA . GLY A 1 98 ? 15.564 10.828 2.966 1.00 86.88 98 GLY A CA 1
ATOM 719 C C . GLY A 1 98 ? 15.222 9.453 2.376 1.00 86.88 98 GLY A C 1
ATOM 720 O O . GLY A 1 98 ? 16.122 8.620 2.252 1.00 86.88 98 GLY A O 1
ATOM 721 N N . GL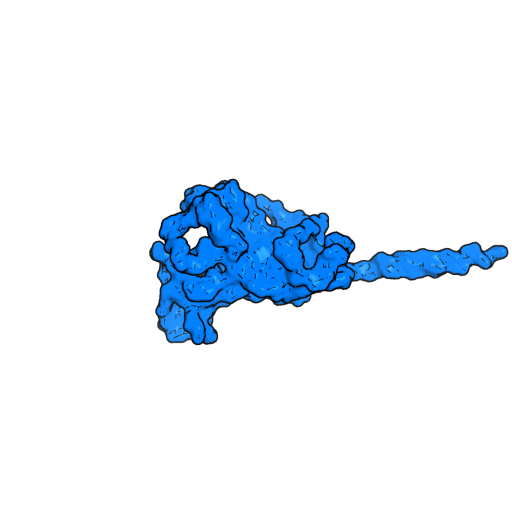Y A 1 99 ? 13.964 9.219 2.006 1.00 90.06 99 GLY A N 1
ATOM 722 C CA . GLY A 1 99 ? 13.530 8.005 1.338 1.00 90.06 99 GLY A CA 1
ATOM 723 C C . GLY A 1 99 ? 13.839 8.010 -0.164 1.00 90.06 99 GLY A C 1
ATOM 724 O O . GLY A 1 99 ? 14.249 9.019 -0.748 1.00 90.06 99 GLY A O 1
ATOM 725 N N . SER A 1 100 ? 13.689 6.851 -0.789 1.00 91.44 100 SER A N 1
ATOM 726 C CA . SER A 1 100 ? 14.017 6.592 -2.184 1.00 91.44 100 SER A CA 1
ATOM 727 C C . SER A 1 100 ? 12.803 6.227 -3.030 1.00 91.44 100 SER A C 1
ATOM 729 O O . SER A 1 100 ? 12.905 6.325 -4.255 1.00 91.44 100 SER A O 1
ATOM 731 N N . GLN A 1 101 ? 11.702 5.749 -2.445 1.00 95.50 101 GLN A N 1
ATOM 732 C CA . GLN A 1 101 ? 10.708 4.966 -3.176 1.00 95.50 101 GLN A CA 1
ATOM 733 C C . GLN A 1 101 ? 9.288 5.099 -2.634 1.00 95.50 101 GLN A C 1
ATOM 735 O O . GLN A 1 101 ? 9.065 5.014 -1.444 1.00 95.50 101 GLN A O 1
ATOM 740 N N . CYS A 1 102 ? 8.315 5.123 -3.546 1.00 96.38 102 CYS A N 1
ATOM 741 C CA . CYS A 1 102 ? 6.891 5.088 -3.215 1.00 96.38 102 CYS A CA 1
ATOM 742 C C . CYS A 1 102 ? 6.168 3.978 -3.993 1.00 96.38 102 CYS A C 1
ATOM 744 O O . CYS A 1 102 ? 6.693 3.437 -4.979 1.00 96.38 102 CYS A O 1
ATOM 746 N N . TYR A 1 103 ? 4.932 3.664 -3.598 1.00 96.75 103 TYR A N 1
ATOM 747 C CA . TYR A 1 103 ? 4.051 2.822 -4.404 1.00 96.75 103 TYR A CA 1
ATOM 748 C C . TYR A 1 103 ? 3.410 3.642 -5.526 1.00 96.75 103 TYR A C 1
ATOM 750 O O . TYR A 1 103 ? 3.002 4.785 -5.341 1.00 96.75 103 TYR A O 1
ATOM 758 N N . LEU A 1 104 ? 3.265 3.058 -6.710 1.00 93.94 104 LEU A N 1
ATOM 759 C CA . LEU A 1 104 ? 2.542 3.661 -7.821 1.00 93.94 104 LEU A CA 1
ATOM 760 C C . LEU A 1 104 ? 1.614 2.672 -8.504 1.00 93.94 104 LEU A C 1
ATOM 762 O O . LEU A 1 104 ? 1.835 1.463 -8.513 1.00 93.94 104 LEU A O 1
ATOM 766 N N . SER A 1 105 ? 0.589 3.215 -9.148 1.00 93.69 105 SER A N 1
ATOM 767 C CA . SER A 1 105 ? -0.268 2.473 -10.058 1.00 93.69 105 SER A CA 1
ATOM 768 C C . SER A 1 105 ? -0.536 3.289 -11.313 1.00 93.69 105 SER A C 1
ATOM 770 O O . SER A 1 105 ? -0.951 4.449 -11.259 1.00 93.69 105 SER A O 1
ATOM 772 N N . ASN A 1 106 ? -0.346 2.643 -12.458 1.00 91.56 106 ASN A N 1
ATOM 773 C CA . ASN A 1 106 ? -0.718 3.198 -13.751 1.00 91.56 106 ASN A CA 1
ATOM 774 C C . ASN A 1 106 ? -2.240 3.129 -13.949 1.00 91.56 106 ASN A C 1
ATOM 776 O O . ASN A 1 106 ? -2.900 2.225 -13.431 1.00 91.56 106 ASN A O 1
ATOM 780 N N . GLY A 1 107 ? -2.772 4.068 -14.724 1.00 92.00 107 GLY A N 1
ATOM 781 C CA . GLY A 1 107 ? -4.150 4.137 -15.203 1.00 92.00 107 GLY A CA 1
ATOM 782 C C . GLY A 1 107 ? -4.251 3.974 -16.722 1.00 92.00 107 GLY A C 1
ATOM 783 O O . GLY A 1 107 ? -3.271 3.666 -17.413 1.00 92.00 107 GLY A O 1
ATOM 784 N N . ALA A 1 108 ? -5.452 4.168 -17.269 1.00 91.00 108 ALA A N 1
ATOM 785 C CA . ALA A 1 108 ? -5.769 3.742 -18.633 1.00 91.00 108 ALA A CA 1
ATOM 786 C C . ALA A 1 108 ? -4.939 4.411 -19.731 1.00 91.00 108 ALA A C 1
ATOM 788 O O . ALA A 1 108 ? -4.717 3.776 -20.760 1.00 91.00 108 ALA A O 1
ATOM 789 N N . GLN A 1 109 ? -4.422 5.628 -19.529 1.00 90.12 109 GLN A N 1
ATOM 790 C CA . GLN A 1 109 ? -3.581 6.297 -20.536 1.00 90.12 109 GLN A CA 1
ATOM 791 C C . GLN A 1 109 ? -2.228 5.610 -20.742 1.00 90.12 109 GLN A C 1
ATOM 793 O O . GLN A 1 109 ? -1.616 5.767 -21.795 1.00 90.12 109 GLN A O 1
ATOM 798 N N . TRP A 1 110 ? -1.805 4.793 -19.779 1.00 87.44 110 TRP A N 1
ATOM 799 C CA . TRP A 1 110 ? -0.653 3.916 -19.929 1.00 87.44 110 TRP A CA 1
ATOM 800 C C . TRP A 1 110 ? -1.048 2.486 -20.339 1.00 87.44 110 TRP A C 1
ATOM 802 O O . TRP A 1 110 ? -0.164 1.714 -20.694 1.00 87.44 110 TRP A O 1
ATOM 812 N N . GLY A 1 111 ? -2.340 2.120 -20.295 1.00 87.81 111 GLY A N 1
ATOM 813 C CA . GLY A 1 111 ? -2.845 0.783 -20.657 1.00 87.81 111 GLY A CA 1
ATOM 814 C C . GLY A 1 111 ? -3.563 -0.039 -19.560 1.00 87.81 111 GLY A C 1
ATOM 815 O O . GLY A 1 111 ? -3.717 -1.239 -19.760 1.00 87.81 111 GLY A O 1
ATOM 816 N N . ASN A 1 112 ? -3.994 0.550 -18.422 1.00 90.12 112 ASN A N 1
ATOM 817 C CA . ASN A 1 112 ? -4.642 -0.098 -17.231 1.00 90.12 112 ASN A CA 1
ATOM 818 C C . ASN A 1 112 ? -5.987 0.525 -17.204 1.00 90.12 112 ASN A C 1
ATOM 820 O O . ASN A 1 112 ? -6.198 1.520 -16.518 1.00 90.12 112 ASN A O 1
ATOM 824 N N . PRO A 1 113 ? -6.947 -0.098 -17.851 1.00 91.31 113 PRO A N 1
ATOM 825 C CA . PRO A 1 113 ? -8.276 0.011 -17.313 1.00 91.31 113 PRO A CA 1
ATOM 826 C C . PRO A 1 113 ? -8.379 -0.677 -15.934 1.00 91.31 113 PRO A C 1
ATOM 828 O O . PRO A 1 113 ? -9.247 -0.310 -15.154 1.00 91.31 113 PRO A O 1
ATOM 831 N N . ALA A 1 114 ? -7.512 -1.638 -15.582 1.00 92.19 114 ALA A N 1
ATOM 832 C CA . ALA A 1 114 ? -7.650 -2.431 -14.351 1.00 92.19 114 ALA A CA 1
ATOM 833 C C . ALA A 1 114 ? -7.132 -1.770 -13.056 1.00 92.19 114 ALA A C 1
ATOM 835 O O . ALA A 1 114 ? -7.403 -2.286 -11.972 1.00 92.19 114 ALA A O 1
ATOM 836 N N . GLY A 1 115 ? -6.388 -0.666 -13.156 1.00 93.38 115 GLY A N 1
ATOM 837 C CA . GLY A 1 115 ? -5.694 -0.038 -12.031 1.00 93.38 115 GLY A CA 1
ATOM 838 C C . GLY A 1 115 ? -4.654 -0.946 -11.361 1.00 93.38 115 GLY A C 1
ATOM 839 O O . GLY A 1 115 ? -3.973 -1.744 -12.002 1.00 93.38 115 GLY A O 1
ATOM 840 N N . GLY A 1 116 ? -4.512 -0.820 -10.052 1.00 93.50 116 GLY A N 1
ATOM 841 C CA . GLY A 1 116 ? -3.523 -1.542 -9.264 1.00 93.50 116 GLY A CA 1
ATOM 842 C C . GLY A 1 116 ? -3.814 -1.325 -7.793 1.00 93.50 116 GLY A C 1
ATOM 843 O O . GLY A 1 116 ? -3.496 -0.267 -7.247 1.00 93.50 116 GLY A O 1
ATOM 844 N N . LEU A 1 117 ? -4.458 -2.315 -7.178 1.00 96.19 117 LEU A N 1
ATOM 845 C CA . LEU A 1 117 ? -4.783 -2.318 -5.759 1.00 96.19 117 LEU A CA 1
ATOM 846 C C . LEU A 1 117 ? -3.853 -3.271 -5.016 1.00 96.19 117 LEU A C 1
ATOM 848 O O . LEU A 1 117 ? -3.686 -4.420 -5.414 1.00 96.19 117 LEU A O 1
ATOM 852 N N . ILE A 1 118 ? -3.315 -2.818 -3.895 1.00 97.25 118 ILE A N 1
ATOM 853 C CA . ILE A 1 118 ? -2.583 -3.662 -2.955 1.00 97.25 118 ILE A CA 1
ATOM 854 C C . ILE A 1 118 ? -3.332 -3.737 -1.634 1.00 97.25 118 ILE A C 1
ATOM 856 O O . ILE A 1 118 ? -4.138 -2.865 -1.306 1.00 97.25 118 ILE A O 1
ATOM 860 N N . VAL A 1 119 ? -3.066 -4.795 -0.882 1.00 97.75 119 VAL A N 1
ATOM 861 C CA . VAL A 1 119 ? -3.629 -5.072 0.434 1.00 97.75 119 VAL A CA 1
ATOM 862 C C . VAL A 1 119 ? -2.524 -5.408 1.416 1.00 97.75 119 VAL A C 1
ATOM 864 O O . VAL A 1 119 ? -1.527 -6.016 1.030 1.00 97.75 119 VAL A O 1
ATOM 867 N N . SER A 1 120 ? -2.685 -5.031 2.681 1.00 98.12 120 SER A N 1
ATOM 868 C CA . SER A 1 120 ? -1.749 -5.451 3.723 1.00 98.12 120 SER A CA 1
ATOM 869 C C . SER A 1 120 ? -1.656 -6.983 3.764 1.00 98.12 120 SER A C 1
ATOM 871 O O . SER A 1 120 ? -2.684 -7.661 3.808 1.00 98.12 120 SER A O 1
ATOM 873 N N . ALA A 1 121 ? -0.434 -7.518 3.749 1.00 96.50 121 ALA A N 1
ATOM 874 C CA . ALA A 1 121 ? -0.172 -8.957 3.666 1.00 96.50 121 ALA A CA 1
ATOM 875 C C . ALA A 1 121 ? -0.720 -9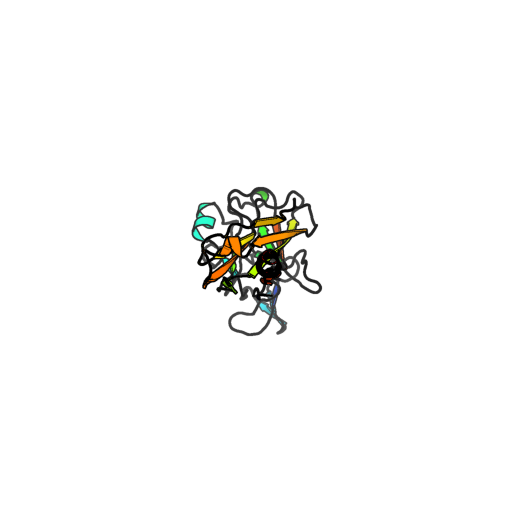.732 4.875 1.00 96.50 121 ALA A C 1
ATOM 877 O O . ALA A 1 121 ? -1.206 -10.851 4.727 1.00 96.50 121 ALA A O 1
ATOM 878 N N . ASP A 1 122 ? -0.686 -9.095 6.046 1.00 97.31 122 ASP A N 1
ATOM 879 C CA . ASP A 1 122 ? -1.150 -9.636 7.317 1.00 97.31 122 ASP A CA 1
ATOM 880 C C . ASP A 1 122 ? -2.157 -8.682 7.987 1.00 97.31 122 ASP A C 1
ATOM 882 O O . ASP A 1 122 ? -2.148 -7.472 7.720 1.00 97.31 122 ASP A O 1
ATOM 886 N N . PRO A 1 123 ? -3.017 -9.190 8.891 1.00 98.06 123 PRO A N 1
ATOM 887 C CA . PRO A 1 123 ? -3.783 -8.357 9.810 1.00 98.06 123 PRO A CA 1
ATOM 888 C C . PRO A 1 123 ? -2.902 -7.382 10.599 1.00 98.06 123 PRO A C 1
ATOM 890 O O . PRO A 1 123 ? -1.914 -7.777 11.213 1.00 98.06 123 PRO A O 1
ATOM 893 N N . LEU A 1 124 ? -3.309 -6.115 10.648 1.00 98.25 124 LEU A N 1
ATOM 894 C CA . LEU A 1 124 ? -2.560 -5.049 11.326 1.00 98.25 124 LEU A CA 1
ATOM 895 C C . LEU A 1 124 ? -2.891 -4.963 12.821 1.00 98.25 124 LEU A C 1
ATOM 897 O O . LEU A 1 124 ? -2.042 -4.654 13.655 1.00 98.25 124 LEU A O 1
ATOM 901 N N . ALA A 1 125 ? -4.159 -5.202 13.156 1.00 98.00 125 ALA A N 1
ATOM 902 C CA . ALA A 1 125 ? -4.711 -5.204 14.507 1.00 98.00 125 ALA A CA 1
ATOM 903 C C . ALA A 1 125 ? -6.118 -5.821 14.486 1.00 98.00 125 ALA A C 1
ATOM 905 O O . ALA A 1 125 ? -6.657 -6.119 13.424 1.00 98.00 125 ALA A O 1
ATOM 906 N N . THR A 1 126 ? -6.758 -5.943 15.647 1.00 98.38 126 THR A N 1
ATOM 907 C CA . THR A 1 126 ? -8.203 -6.201 15.746 1.00 98.38 126 THR A CA 1
ATOM 908 C C . THR A 1 126 ? -8.965 -4.912 16.041 1.00 98.38 126 THR A C 1
ATOM 910 O O . THR A 1 126 ? -8.467 -4.056 16.779 1.00 98.38 126 THR A O 1
ATOM 913 N N . VAL A 1 127 ? -10.202 -4.794 15.557 1.00 98.31 127 VAL A N 1
ATOM 914 C CA . VAL A 1 127 ? -11.108 -3.701 15.943 1.00 98.31 127 VAL A CA 1
ATOM 915 C C . VAL A 1 127 ? -11.365 -3.748 17.450 1.00 98.31 127 VAL A C 1
ATOM 917 O O . VAL A 1 127 ? -11.829 -4.760 17.981 1.00 98.31 127 VAL A O 1
ATOM 920 N N . GLN A 1 128 ? -11.105 -2.642 18.139 1.00 97.50 128 GLN A N 1
ATOM 921 C CA . GLN A 1 128 ? -11.343 -2.478 19.568 1.00 97.50 128 GLN A CA 1
ATOM 922 C C . GLN A 1 128 ? -12.542 -1.558 19.795 1.00 97.50 128 GLN A C 1
ATOM 924 O O . GLN A 1 128 ? -12.729 -0.557 19.105 1.00 97.50 128 GLN A O 1
ATOM 929 N N . SER A 1 129 ? -13.361 -1.897 20.789 1.00 95.94 129 SER A N 1
ATOM 930 C CA . SER A 1 129 ? -14.486 -1.056 21.195 1.00 95.94 129 SER A CA 1
ATOM 931 C C . SER A 1 129 ? -13.996 0.279 21.763 1.00 95.94 129 SER A C 1
ATOM 933 O O . SER A 1 129 ? -13.033 0.315 22.525 1.00 95.94 129 SER A O 1
ATOM 935 N N . GLY A 1 130 ? -14.719 1.361 21.467 1.00 94.75 130 GLY A N 1
ATOM 936 C CA . GLY A 1 130 ? -14.454 2.690 22.028 1.00 94.75 130 GLY A CA 1
ATOM 937 C C . GLY A 1 130 ? -13.261 3.431 21.415 1.00 94.75 130 GLY A C 1
ATOM 938 O O . GLY A 1 130 ? -12.846 4.441 21.981 1.00 94.75 130 GLY A O 1
ATOM 939 N N . LEU A 1 131 ? -12.711 2.948 20.295 1.00 96.56 131 LEU A N 1
ATOM 940 C CA . LEU A 1 131 ? -11.662 3.640 19.545 1.00 96.56 131 LEU A CA 1
ATOM 941 C C . LEU A 1 131 ? -12.211 4.244 18.247 1.00 96.56 131 LEU A C 1
ATOM 943 O O . LEU A 1 131 ? -12.951 3.585 17.517 1.00 96.56 131 LEU A O 1
ATOM 947 N N . THR A 1 132 ? -11.779 5.466 17.950 1.00 97.31 132 THR A N 1
ATOM 948 C CA . THR A 1 132 ? -11.846 6.065 16.617 1.00 97.31 132 THR A CA 1
ATOM 949 C C . THR A 1 132 ? -10.570 5.714 15.864 1.00 97.31 132 THR A C 1
ATOM 951 O O . THR A 1 132 ? -9.469 5.859 16.400 1.00 97.31 132 THR A O 1
ATOM 954 N N . TYR A 1 133 ? -10.719 5.269 14.619 1.00 98.44 133 TYR A N 1
ATOM 955 C CA . TYR A 1 133 ? -9.603 4.950 13.735 1.00 98.44 133 TYR A CA 1
ATOM 956 C C . TYR A 1 133 ? -9.471 6.011 12.647 1.00 98.44 133 TYR A C 1
ATOM 958 O O . TYR A 1 133 ? -10.472 6.376 12.030 1.00 98.44 133 TYR A O 1
ATOM 966 N N . THR A 1 134 ? -8.246 6.448 12.368 1.00 98.56 134 THR A N 1
ATOM 967 C CA . THR A 1 134 ? -7.921 7.309 11.225 1.00 98.56 134 THR A CA 1
ATOM 968 C C . THR A 1 134 ? -6.900 6.596 10.353 1.00 98.56 134 THR A C 1
ATOM 970 O O . THR A 1 134 ? -5.774 6.355 10.779 1.00 98.56 134 THR A O 1
ATOM 973 N N . LEU A 1 135 ? -7.316 6.236 9.143 1.00 98.81 135 LEU A N 1
ATOM 974 C CA . LEU A 1 135 ? -6.460 5.701 8.091 1.00 98.81 135 LEU A CA 1
ATOM 975 C C . LEU A 1 135 ? -6.069 6.853 7.167 1.00 98.81 135 LEU A C 1
ATOM 977 O O . LEU A 1 135 ? -6.957 7.554 6.676 1.00 98.81 135 LEU A O 1
ATOM 981 N N . SER A 1 136 ? -4.779 7.032 6.907 1.00 98.75 136 SER A N 1
ATOM 982 C CA . SER A 1 136 ? -4.284 8.051 5.982 1.00 98.75 136 SER A CA 1
ATOM 983 C C . SER A 1 136 ? -3.164 7.534 5.087 1.00 98.75 136 SER A C 1
ATOM 985 O O . SER A 1 136 ? -2.553 6.503 5.360 1.00 98.75 136 SER A O 1
ATOM 987 N N . MET A 1 137 ? -2.947 8.251 3.992 1.00 98.44 137 MET A N 1
ATOM 988 C CA . MET A 1 137 ? -1.783 8.161 3.112 1.00 98.44 137 MET A CA 1
ATOM 989 C C . MET A 1 137 ? -1.620 9.515 2.414 1.00 98.44 137 MET A C 1
ATOM 991 O O . MET A 1 137 ? -2.560 10.320 2.396 1.00 98.44 137 MET A O 1
ATOM 995 N N . VAL A 1 138 ? -0.490 9.749 1.761 1.00 97.62 138 VAL A N 1
ATOM 996 C CA . VAL A 1 138 ? -0.384 10.808 0.753 1.00 97.62 138 VAL A CA 1
ATOM 997 C C . VAL A 1 138 ? -0.523 10.219 -0.647 1.00 97.62 138 VAL A C 1
ATOM 999 O O . VAL A 1 138 ? -0.190 9.061 -0.889 1.00 97.62 138 VAL A O 1
ATOM 1002 N N . ALA A 1 139 ? -1.053 11.011 -1.576 1.00 96.69 139 ALA A N 1
ATOM 1003 C CA . ALA A 1 139 ? -1.182 10.637 -2.976 1.00 96.69 139 ALA A CA 1
ATOM 1004 C C . ALA A 1 139 ? -0.765 11.780 -3.906 1.00 96.69 139 ALA A C 1
ATOM 1006 O O . ALA A 1 139 ? -0.954 12.954 -3.585 1.00 96.69 139 ALA A O 1
ATOM 1007 N N . ASN A 1 140 ? -0.228 11.429 -5.072 1.00 94.06 140 ASN A N 1
ATOM 1008 C CA . ASN A 1 140 ? 0.269 12.371 -6.073 1.00 94.06 140 ASN A CA 1
ATOM 1009 C C . ASN A 1 140 ? -0.140 11.915 -7.478 1.00 94.06 140 ASN A C 1
ATOM 1011 O O . ASN A 1 140 ? 0.033 10.749 -7.836 1.00 94.06 140 ASN A O 1
ATOM 1015 N N . GLY A 1 141 ? -0.713 12.829 -8.265 1.00 91.69 141 GLY A N 1
ATOM 1016 C CA . GLY A 1 141 ? -1.012 12.591 -9.673 1.00 91.69 141 GLY A CA 1
ATOM 1017 C C . GLY A 1 141 ? 0.235 12.839 -10.514 1.00 91.69 141 GLY A C 1
ATOM 1018 O O . GLY A 1 141 ? 0.845 13.902 -10.429 1.00 91.69 141 GLY A O 1
ATOM 1019 N N . ARG A 1 142 ? 0.632 11.862 -11.329 1.00 82.50 142 ARG A N 1
ATOM 1020 C CA . ARG A 1 142 ? 1.866 11.948 -12.110 1.00 82.50 142 ARG A CA 1
ATOM 1021 C C . ARG A 1 142 ? 1.674 11.475 -13.544 1.00 82.50 142 ARG A C 1
ATOM 1023 O O . ARG A 1 142 ? 0.885 10.576 -13.825 1.00 82.50 142 ARG A O 1
ATOM 1030 N N . GLY A 1 143 ? 2.464 12.049 -14.452 1.00 68.25 143 GLY A N 1
ATOM 1031 C CA . GLY A 1 143 ? 2.582 11.588 -15.838 1.00 68.25 143 GLY A CA 1
ATOM 1032 C C . GLY A 1 143 ? 2.246 12.628 -16.906 1.00 68.25 143 GLY A C 1
ATOM 1033 O O . GLY A 1 143 ? 2.015 12.237 -18.045 1.00 68.25 143 GLY A O 1
ATOM 1034 N N . GLY A 1 144 ? 2.239 13.926 -16.575 1.00 65.38 144 GLY A N 1
ATOM 1035 C CA . GLY A 1 144 ? 1.996 14.997 -17.550 1.00 65.38 144 GLY A CA 1
ATOM 1036 C C . GLY A 1 144 ? 0.515 15.153 -17.898 1.00 65.38 144 GLY A C 1
ATOM 1037 O O . GLY A 1 144 ? 0.167 15.361 -19.061 1.00 65.38 144 GLY A O 1
ATOM 1038 N N . GLY A 1 145 ? -0.352 14.983 -16.900 1.00 71.00 145 GLY A N 1
ATOM 1039 C CA . GLY A 1 145 ? -1.805 15.028 -17.017 1.00 71.00 145 GLY A CA 1
ATOM 1040 C C . GLY A 1 145 ? -2.475 14.537 -15.735 1.00 71.00 145 GLY A C 1
ATOM 1041 O O . GLY A 1 145 ? -1.809 14.220 -14.757 1.00 71.00 145 GLY A O 1
ATOM 1042 N N . GLU A 1 146 ? -3.803 14.440 -15.734 1.00 83.75 146 GLU A N 1
ATOM 1043 C CA . GLU A 1 146 ? -4.556 14.037 -14.540 1.00 83.75 146 GLU A CA 1
ATOM 1044 C C . GLU A 1 146 ? -4.112 12.659 -14.017 1.00 83.75 146 GLU A C 1
ATOM 1046 O O . GLU A 1 146 ? -3.967 11.697 -14.782 1.00 83.75 146 GLU A O 1
ATOM 1051 N N . GLY A 1 147 ? -3.894 12.573 -12.700 1.00 91.50 147 GLY A N 1
ATOM 1052 C CA . GLY A 1 147 ? -3.545 11.325 -12.025 1.00 91.50 147 GLY A CA 1
ATOM 1053 C C . GLY A 1 147 ? -4.596 10.237 -12.247 1.00 91.50 147 GLY A C 1
ATOM 1054 O O . GLY A 1 147 ? -5.770 10.511 -12.511 1.00 91.50 147 GLY A O 1
ATOM 1055 N N . ALA A 1 148 ? -4.173 8.982 -12.129 1.00 93.69 148 ALA A N 1
ATOM 1056 C CA . ALA A 1 148 ? -5.063 7.847 -12.300 1.00 93.69 148 ALA A CA 1
ATOM 1057 C C . ALA A 1 148 ? -6.182 7.825 -11.236 1.00 93.69 148 ALA A C 1
ATOM 1059 O O . ALA A 1 148 ? -5.918 7.827 -10.028 1.00 93.69 148 ALA A O 1
ATOM 1060 N N . THR A 1 149 ? -7.441 7.794 -11.679 1.00 94.12 149 THR A N 1
ATOM 1061 C CA . THR A 1 149 ? -8.637 7.815 -10.814 1.00 94.12 149 THR A CA 1
ATOM 1062 C C . THR A 1 149 ? -9.699 6.823 -11.303 1.00 94.12 149 THR A C 1
ATOM 1064 O O . THR A 1 149 ? -9.760 6.567 -12.503 1.00 94.12 149 THR A O 1
ATOM 1067 N N . PRO A 1 150 ? -10.561 6.278 -10.423 1.00 94.94 150 PRO A N 1
ATOM 1068 C CA . PRO A 1 150 ? -10.624 6.543 -8.985 1.00 94.94 150 PRO A CA 1
ATOM 1069 C C . PRO A 1 150 ? -9.488 5.845 -8.226 1.00 94.94 150 PRO A C 1
ATOM 1071 O O . PRO A 1 150 ? -9.180 4.684 -8.481 1.00 94.94 150 PRO A O 1
ATOM 1074 N N . PHE A 1 151 ? -8.864 6.556 -7.283 1.00 94.56 151 PHE A N 1
ATOM 1075 C CA . PHE A 1 151 ? -7.933 5.951 -6.332 1.00 94.56 151 PHE A CA 1
ATOM 1076 C C . PHE A 1 151 ? -8.621 5.656 -5.000 1.00 94.56 151 PHE A C 1
ATOM 1078 O O . PHE A 1 151 ? -9.603 6.299 -4.621 1.00 94.56 151 PHE A O 1
ATOM 1085 N N . VAL A 1 152 ? -8.097 4.656 -4.305 1.00 97.06 152 VAL A N 1
ATOM 1086 C CA . VAL A 1 152 ? -8.750 3.940 -3.217 1.00 97.06 152 VAL A CA 1
ATOM 1087 C C . VAL A 1 152 ? -7.892 4.006 -1.962 1.00 97.06 152 VAL A C 1
ATOM 1089 O O . VAL A 1 152 ? -6.675 3.860 -2.026 1.00 97.06 152 VAL A O 1
ATOM 1092 N N . LEU A 1 153 ? -8.560 4.186 -0.823 1.00 98.62 153 LEU A N 1
ATOM 1093 C CA . LEU A 1 153 ? -8.026 3.961 0.517 1.00 98.62 153 LEU A CA 1
ATOM 1094 C C . LEU A 1 153 ? -9.158 3.389 1.374 1.00 98.62 153 LEU A C 1
ATOM 1096 O O . LEU A 1 153 ? -10.138 4.088 1.649 1.00 98.62 153 LEU A O 1
ATOM 1100 N N . LYS A 1 154 ? -9.046 2.113 1.741 1.00 98.62 154 LYS A N 1
ATOM 1101 C CA . LYS A 1 154 ? -10.079 1.349 2.451 1.00 98.62 154 LYS A CA 1
ATOM 1102 C C . LYS A 1 154 ? -9.496 0.682 3.684 1.00 98.62 154 LYS A C 1
ATOM 1104 O O . LYS A 1 154 ? -8.400 0.130 3.634 1.00 98.62 154 LYS A O 1
ATOM 1109 N N . LEU A 1 155 ? -10.283 0.677 4.754 1.00 98.75 155 LEU A N 1
ATOM 1110 C CA . LEU A 1 155 ? -10.067 -0.181 5.911 1.00 98.75 155 LEU A CA 1
ATOM 1111 C C . LEU A 1 155 ? -11.065 -1.340 5.832 1.00 98.75 155 LEU A C 1
ATOM 1113 O O . LEU A 1 155 ? -12.262 -1.115 5.648 1.00 98.75 155 LEU A O 1
ATOM 1117 N N . LEU A 1 156 ? -10.584 -2.572 5.959 1.00 98.75 156 LEU A N 1
ATOM 1118 C CA . LEU A 1 156 ? -11.424 -3.766 5.983 1.00 98.75 156 LEU A CA 1
ATOM 1119 C C . LEU A 1 156 ? -11.450 -4.368 7.390 1.00 98.75 156 LEU A C 1
ATOM 1121 O O . LEU A 1 156 ? -10.468 -4.276 8.119 1.00 98.75 156 LEU A O 1
ATOM 1125 N N . ALA A 1 157 ? -12.549 -5.033 7.739 1.00 98.62 157 ALA A N 1
ATOM 1126 C CA . ALA A 1 157 ? -12.689 -5.877 8.921 1.00 98.62 157 ALA A CA 1
ATOM 1127 C C . ALA A 1 157 ? -13.046 -7.309 8.492 1.00 98.62 157 ALA A C 1
ATOM 1129 O O . ALA A 1 157 ? -14.139 -7.541 7.972 1.00 98.62 157 ALA A O 1
ATOM 1130 N N . ASP A 1 158 ? -12.127 -8.259 8.685 1.00 98.19 158 ASP A N 1
ATOM 1131 C CA . ASP A 1 158 ? -12.191 -9.630 8.146 1.00 98.19 158 ASP A CA 1
ATOM 1132 C C . ASP A 1 158 ? -12.518 -9.656 6.639 1.00 98.19 158 ASP A C 1
ATOM 1134 O O . ASP A 1 158 ? -13.374 -10.407 6.170 1.00 98.19 158 ASP A O 1
ATOM 1138 N N . GLY A 1 159 ? -11.867 -8.775 5.872 1.00 97.38 159 GLY A N 1
ATOM 1139 C CA . GLY A 1 159 ? -12.060 -8.657 4.423 1.00 97.38 159 GLY A CA 1
ATOM 1140 C C . GLY A 1 159 ? -13.316 -7.890 3.988 1.00 97.38 159 GLY A C 1
ATOM 1141 O O . GLY A 1 159 ? -13.507 -7.678 2.794 1.00 97.38 159 GLY A O 1
ATOM 1142 N N . VAL A 1 160 ? -14.160 -7.433 4.919 1.00 98.19 160 VAL A N 1
ATOM 1143 C CA . VAL A 1 160 ? -15.342 -6.614 4.606 1.00 98.19 160 VAL A CA 1
ATOM 1144 C C . VAL A 1 160 ? -15.005 -5.133 4.728 1.00 98.19 160 VAL A C 1
ATOM 1146 O O . VAL A 1 160 ? -14.538 -4.693 5.775 1.00 98.19 160 VAL A O 1
ATOM 1149 N N . GLU A 1 161 ? -15.276 -4.357 3.680 1.00 98.12 161 GLU A N 1
ATOM 1150 C CA . GLU A 1 161 ? -15.048 -2.908 3.671 1.00 98.12 161 GLU A CA 1
ATOM 1151 C C . GLU A 1 161 ? -15.865 -2.198 4.753 1.00 98.12 161 GLU A C 1
ATOM 1153 O O . GLU A 1 161 ? -17.085 -2.352 4.849 1.00 98.12 161 GLU A O 1
ATOM 1158 N N . LEU A 1 162 ? -15.172 -1.414 5.576 1.00 98.50 162 LEU A N 1
ATOM 1159 C CA . LEU A 1 162 ? -15.792 -0.535 6.553 1.00 98.50 162 LEU A CA 1
ATOM 1160 C C . LEU A 1 162 ? -16.197 0.771 5.875 1.00 98.50 162 LEU A C 1
ATOM 1162 O O . LEU A 1 162 ? -15.478 1.310 5.037 1.00 98.50 162 LEU A O 1
ATOM 1166 N N . THR A 1 163 ? -17.344 1.316 6.272 1.00 98.31 163 THR A N 1
ATOM 1167 C CA . THR A 1 163 ? -17.778 2.635 5.807 1.00 98.31 163 THR A CA 1
ATOM 1168 C C . THR A 1 163 ? -17.205 3.717 6.724 1.00 98.31 163 THR A C 1
ATOM 1170 O O . THR A 1 163 ? -17.492 3.690 7.922 1.00 98.31 163 THR A O 1
ATOM 1173 N N . PRO A 1 164 ? -16.414 4.668 6.202 1.00 98.38 164 PRO A N 1
ATOM 1174 C CA . PRO A 1 164 ? -15.895 5.774 6.997 1.00 98.38 164 PRO A CA 1
ATOM 1175 C C . PRO A 1 164 ? -17.022 6.729 7.411 1.00 98.38 164 PRO A C 1
ATOM 1177 O O . PRO A 1 164 ? -17.954 6.979 6.646 1.00 98.38 164 PRO A O 1
ATOM 1180 N N . THR A 1 165 ? -16.923 7.304 8.608 1.00 98.31 165 THR A N 1
ATOM 1181 C CA . THR A 1 165 ? -17.825 8.370 9.071 1.00 98.31 165 THR A CA 1
ATOM 1182 C C . THR A 1 165 ? -17.443 9.731 8.496 1.00 98.31 165 THR A C 1
ATOM 1184 O O . THR A 1 165 ? -18.307 10.590 8.322 1.00 98.31 165 THR A O 1
ATOM 1187 N N . SER A 1 166 ? -16.169 9.927 8.145 1.00 98.06 166 SER A N 1
ATOM 1188 C CA . SER A 1 166 ? -15.709 11.091 7.385 1.00 98.06 166 SER A CA 1
ATOM 1189 C C . SER A 1 166 ? -14.526 10.749 6.479 1.00 98.06 166 SER A C 1
ATOM 1191 O O . SER A 1 166 ? -13.855 9.727 6.649 1.00 98.06 166 SER A O 1
ATOM 1193 N N . SER A 1 167 ? -14.296 11.555 5.444 1.00 98.12 167 SER A N 1
ATOM 1194 C CA . SER A 1 167 ? -13.248 11.294 4.455 1.00 98.12 167 SER A CA 1
ATOM 1195 C C . SER A 1 167 ? -12.694 12.582 3.862 1.00 98.12 167 SER A C 1
ATOM 1197 O O . SER A 1 167 ? -13.453 13.497 3.546 1.00 98.12 167 SER A O 1
ATOM 1199 N N . VAL A 1 168 ? -11.380 12.604 3.643 1.00 97.88 168 VAL A N 1
ATOM 1200 C CA . VAL A 1 168 ? -10.685 13.592 2.814 1.00 97.88 168 VAL A CA 1
ATOM 1201 C C . VAL A 1 168 ? -10.237 12.895 1.534 1.00 97.88 168 VAL A C 1
ATOM 1203 O O . VAL A 1 168 ? -9.518 11.896 1.574 1.00 97.88 168 VAL A O 1
ATOM 1206 N N . GLN A 1 169 ? -10.702 13.402 0.393 1.00 96.06 169 GLN A N 1
ATOM 1207 C CA . GLN A 1 169 ? -10.372 12.893 -0.937 1.00 96.06 169 GLN A CA 1
ATOM 1208 C C . GLN A 1 169 ? -10.044 14.087 -1.845 1.00 96.06 169 GLN A C 1
ATOM 1210 O O . GLN A 1 169 ? -10.961 14.719 -2.375 1.00 96.06 169 GLN A O 1
ATOM 1215 N N . PRO A 1 170 ? -8.762 14.452 -1.992 1.00 94.19 170 PRO A N 1
ATOM 1216 C CA . PRO A 1 170 ? -8.373 15.590 -2.806 1.00 94.19 170 PRO A CA 1
ATOM 1217 C C . PRO A 1 170 ? -8.501 15.279 -4.301 1.00 94.19 170 PRO A C 1
ATOM 1219 O O . PRO A 1 170 ? -8.398 14.131 -4.735 1.00 94.19 170 PRO A O 1
ATOM 1222 N N . VAL A 1 171 ? -8.646 16.334 -5.105 1.00 91.81 171 VAL A N 1
ATOM 1223 C CA . VAL A 1 171 ? -8.335 16.261 -6.536 1.00 91.81 171 VAL A CA 1
ATOM 1224 C C . VAL A 1 171 ? -6.819 16.331 -6.679 1.00 91.81 171 VAL A C 1
ATOM 1226 O O . VAL A 1 171 ? -6.185 17.295 -6.226 1.00 91.81 171 VAL A O 1
ATOM 1229 N N . LEU A 1 172 ? -6.238 15.300 -7.284 1.00 90.69 172 LEU A N 1
ATOM 1230 C CA . LEU A 1 172 ? -4.801 15.235 -7.515 1.00 90.69 172 LEU A CA 1
ATOM 1231 C C . LEU A 1 172 ? -4.424 16.145 -8.682 1.00 90.69 172 LEU A C 1
ATOM 1233 O O . LEU A 1 172 ? -5.059 16.117 -9.734 1.00 90.69 172 LEU A O 1
ATOM 1237 N N . GLY A 1 173 ? -3.409 16.975 -8.454 1.00 82.31 173 GLY A N 1
ATOM 1238 C CA . GLY A 1 173 ? -2.731 17.726 -9.503 1.00 82.31 173 GLY A CA 1
ATOM 1239 C C . GLY A 1 173 ? -1.427 17.035 -9.881 1.00 82.31 173 GLY A C 1
ATOM 1240 O O . GLY A 1 173 ? -1.020 16.077 -9.222 1.00 82.31 173 GLY A O 1
ATOM 1241 N N . ASP A 1 174 ? -0.777 17.549 -10.919 1.00 82.19 174 ASP A N 1
ATOM 1242 C CA . ASP A 1 174 ? 0.558 17.106 -11.309 1.00 82.19 174 ASP A CA 1
ATOM 1243 C C . ASP A 1 174 ? 1.587 17.497 -10.231 1.00 82.19 174 ASP A C 1
ATOM 1245 O O . ASP A 1 174 ? 1.700 18.672 -9.872 1.00 82.19 174 ASP A O 1
ATOM 1249 N N . PHE A 1 175 ? 2.371 16.522 -9.764 1.00 83.00 175 PHE A N 1
ATOM 1250 C CA . PHE A 1 175 ? 3.556 16.711 -8.910 1.00 83.00 175 PHE A CA 1
ATOM 1251 C C . PHE A 1 175 ? 3.311 17.312 -7.515 1.00 83.00 175 PHE A C 1
ATOM 1253 O O . PHE A 1 175 ? 4.248 17.805 -6.888 1.00 83.00 175 PHE A O 1
ATOM 1260 N N . GLU A 1 176 ? 2.08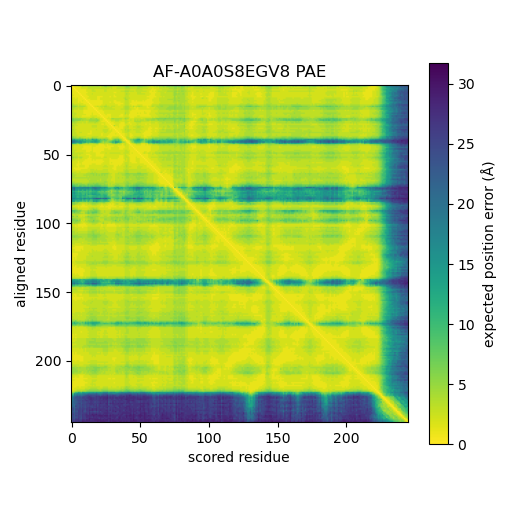9 17.234 -6.994 1.00 90.69 176 GLU A N 1
ATOM 1261 C CA . GLU A 1 176 ? 1.762 17.681 -5.638 1.00 90.69 176 GLU A CA 1
ATOM 1262 C C . GLU A 1 176 ? 1.264 16.506 -4.792 1.00 90.69 176 GLU A C 1
ATOM 1264 O O . GLU A 1 176 ? 0.244 15.887 -5.107 1.00 90.69 176 GLU A O 1
ATOM 1269 N N . TRP A 1 177 ? 1.972 16.228 -3.697 1.00 94.62 177 TRP A N 1
ATOM 1270 C CA . TRP A 1 177 ? 1.537 15.275 -2.682 1.00 94.62 177 TRP A CA 1
ATOM 1271 C C . TRP A 1 177 ? 0.397 15.866 -1.855 1.00 94.62 177 TRP A C 1
ATOM 1273 O O . TRP A 1 177 ? 0.513 16.962 -1.305 1.00 94.62 177 TRP A O 1
ATOM 1283 N N . LYS A 1 178 ? -0.717 15.139 -1.769 1.00 96.12 178 LYS A N 1
ATOM 1284 C CA . LYS A 1 178 ? -1.905 15.544 -1.013 1.00 96.12 178 LYS A CA 1
ATOM 1285 C C . LYS A 1 178 ? -2.352 14.437 -0.082 1.00 96.12 178 LYS A C 1
ATOM 1287 O O . LYS A 1 178 ? -2.368 13.269 -0.457 1.00 96.12 178 LYS A O 1
ATOM 1292 N N . GLU A 1 179 ? -2.774 14.825 1.113 1.00 97.81 179 GLU A N 1
ATOM 1293 C CA . GLU A 1 179 ? -3.288 13.889 2.103 1.00 97.81 179 GLU A CA 1
ATOM 1294 C C . GLU A 1 179 ? -4.647 13.315 1.681 1.00 97.81 179 GLU A C 1
ATOM 1296 O O . GLU A 1 179 ? -5.558 14.028 1.246 1.00 97.81 179 GLU A O 1
ATOM 1301 N N . VAL A 1 180 ? -4.781 12.008 1.863 1.00 98.44 180 VAL A N 1
ATOM 1302 C CA . VAL A 1 180 ? -6.018 11.245 1.751 1.00 98.44 180 VAL A CA 1
ATOM 1303 C C . VAL A 1 180 ? -6.271 10.626 3.114 1.00 98.44 180 VAL A C 1
ATOM 1305 O O . VAL A 1 180 ? -5.385 9.981 3.669 1.00 98.44 180 VAL A O 1
ATOM 1308 N N . SER A 1 181 ? -7.478 10.773 3.655 1.00 98.62 181 SER A N 1
ATOM 1309 C CA . SER A 1 181 ? -7.793 10.190 4.960 1.00 98.62 181 SER A CA 1
ATOM 1310 C C . SER A 1 181 ? -9.222 9.676 5.067 1.00 98.62 181 SER A C 1
ATOM 1312 O O . SER A 1 181 ? -10.125 10.078 4.320 1.00 98.62 181 SER A O 1
ATOM 1314 N N . ARG A 1 182 ? -9.412 8.718 5.973 1.00 98.62 182 ARG A N 1
ATOM 1315 C CA . ARG A 1 182 ? -10.677 8.065 6.318 1.00 98.62 182 ARG A CA 1
ATOM 1316 C C . ARG A 1 182 ? -10.760 7.940 7.831 1.00 98.62 182 ARG A C 1
ATOM 1318 O O . ARG A 1 182 ? -9.880 7.332 8.437 1.00 98.62 182 ARG A O 1
ATOM 1325 N N . THR A 1 183 ? -11.828 8.458 8.422 1.00 98.56 183 THR A N 1
ATOM 1326 C CA . THR A 1 183 ? -12.087 8.321 9.859 1.00 98.56 183 THR A CA 1
ATOM 1327 C C . THR A 1 183 ? -13.262 7.383 10.092 1.00 98.56 183 THR A C 1
ATOM 1329 O O . THR A 1 183 ? -14.250 7.434 9.359 1.00 98.56 183 THR A O 1
ATOM 1332 N N . TYR A 1 184 ? -13.149 6.538 11.114 1.00 98.25 184 TYR A N 1
ATOM 1333 C CA . TYR A 1 184 ? -14.149 5.562 11.531 1.00 98.25 184 TYR A CA 1
ATOM 1334 C C . TYR A 1 184 ? -14.375 5.707 13.036 1.00 98.25 184 TYR A C 1
ATOM 1336 O O . TYR A 1 184 ? -13.529 5.304 13.836 1.00 98.25 184 TYR A O 1
ATOM 1344 N N . ASP A 1 185 ? -15.503 6.295 13.428 1.00 96.69 185 ASP A N 1
ATOM 1345 C CA . ASP A 1 185 ? -15.831 6.482 14.847 1.00 96.69 185 ASP A CA 1
ATOM 1346 C C . ASP A 1 185 ? -16.246 5.164 15.504 1.00 96.69 185 ASP A C 1
ATOM 1348 O O . ASP A 1 185 ? -16.786 4.272 14.837 1.00 96.69 185 ASP A O 1
ATOM 1352 N N . ALA A 1 186 ? -16.065 5.039 16.821 1.00 95.69 186 ALA A N 1
ATOM 1353 C CA . ALA A 1 186 ? -16.263 3.767 17.516 1.00 95.69 186 ALA A CA 1
ATOM 1354 C C . ALA A 1 186 ? -17.693 3.230 17.359 1.00 95.69 186 ALA A C 1
ATOM 1356 O O . ALA A 1 186 ? -17.898 2.023 17.211 1.00 95.69 186 ALA A O 1
ATOM 1357 N N . ALA A 1 187 ? -18.687 4.124 17.332 1.00 95.00 187 ALA A N 1
ATOM 1358 C CA . ALA A 1 187 ? -20.083 3.760 17.103 1.00 95.00 187 ALA A CA 1
ATOM 1359 C C . ALA A 1 187 ? -20.303 3.063 15.746 1.00 95.00 187 ALA A C 1
ATOM 1361 O O . ALA A 1 187 ? -21.069 2.101 15.671 1.00 95.00 187 ALA A O 1
ATOM 1362 N N . SER A 1 188 ? -19.607 3.501 14.691 1.00 96.19 188 SER A N 1
ATOM 1363 C CA . SER A 1 188 ? -19.698 2.892 13.353 1.00 96.19 188 SER A CA 1
ATOM 1364 C C . SER A 1 188 ? -19.072 1.493 13.296 1.00 96.19 188 SER A C 1
ATOM 1366 O O . SER A 1 188 ? -19.457 0.668 12.469 1.00 96.19 188 SER A O 1
ATOM 1368 N N . LEU A 1 189 ? -18.153 1.200 14.220 1.00 97.19 189 LEU A N 1
ATOM 1369 C CA . LEU A 1 189 ? -17.381 -0.040 14.271 1.00 97.19 189 LEU A CA 1
ATOM 1370 C C . LEU A 1 189 ? -17.943 -1.085 15.240 1.00 97.19 189 LEU A C 1
ATOM 1372 O O . LEU A 1 189 ? -17.407 -2.191 15.316 1.00 97.19 189 LEU A O 1
ATOM 1376 N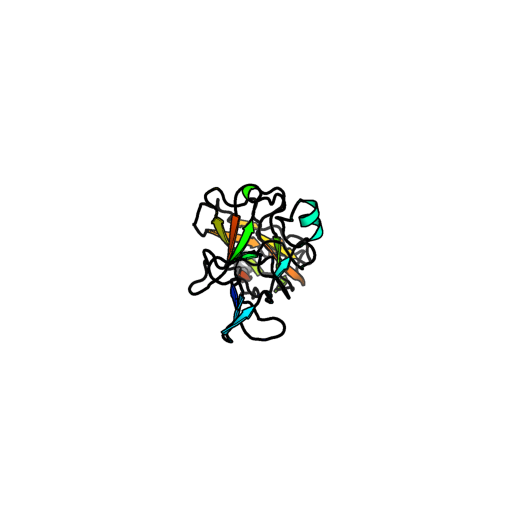 N . ALA A 1 190 ? -19.027 -0.783 15.960 1.00 95.94 190 ALA A N 1
ATOM 1377 C CA . ALA A 1 190 ? -19.576 -1.662 16.995 1.00 95.94 190 ALA A CA 1
ATOM 1378 C C . ALA A 1 190 ? -19.876 -3.092 16.492 1.00 95.94 190 ALA A C 1
ATOM 1380 O O . ALA A 1 190 ? -19.639 -4.061 17.210 1.00 95.94 190 ALA A O 1
ATOM 1381 N N . GLY A 1 191 ? -20.337 -3.239 15.242 1.00 97.19 191 GLY A N 1
ATOM 1382 C CA . GLY A 1 191 ? -20.612 -4.539 14.606 1.00 97.19 191 GLY A CA 1
ATOM 1383 C C . GLY A 1 191 ? -19.378 -5.292 14.086 1.00 97.19 191 GLY A C 1
ATOM 1384 O O . GLY A 1 191 ? -19.502 -6.409 13.578 1.00 97.19 191 GLY A O 1
ATOM 1385 N N . SER A 1 192 ? -18.196 -4.690 14.198 1.00 98.38 192 SER A N 1
ATOM 1386 C CA . SER A 1 192 ? -16.928 -5.226 13.699 1.00 98.38 192 SER A CA 1
ATOM 1387 C C . SER A 1 192 ? -15.900 -5.454 14.806 1.00 98.38 192 SER A C 1
ATOM 1389 O O . SER A 1 192 ? -14.793 -5.886 14.504 1.00 98.38 192 SER A O 1
ATOM 1391 N N . VAL A 1 193 ? -16.243 -5.203 16.076 1.00 98.38 193 VAL A N 1
ATOM 1392 C CA . VAL A 1 193 ? -15.350 -5.435 17.225 1.00 98.38 193 VAL A CA 1
ATOM 1393 C C . VAL A 1 193 ? -14.829 -6.876 17.229 1.00 98.38 193 VAL A C 1
ATOM 1395 O O . VAL A 1 193 ? -15.599 -7.825 17.097 1.00 98.38 193 VAL A O 1
ATOM 1398 N N . GLY A 1 194 ? -13.513 -7.026 17.395 1.00 98.44 194 GLY A N 1
ATOM 1399 C CA . GLY A 1 194 ? -12.809 -8.310 17.393 1.00 98.44 194 GLY A CA 1
ATOM 1400 C C . GLY A 1 194 ? -12.380 -8.819 16.013 1.00 98.44 194 GLY A C 1
ATOM 1401 O O . GLY A 1 194 ? -11.586 -9.752 15.960 1.00 98.44 194 GLY A O 1
ATOM 1402 N N . LYS A 1 195 ? -12.846 -8.209 14.915 1.00 98.75 195 LYS A N 1
ATOM 1403 C CA . LYS A 1 195 ? -12.430 -8.572 13.551 1.00 98.75 195 LYS A CA 1
ATOM 1404 C C . LYS A 1 195 ? -11.044 -8.027 13.219 1.00 98.75 195 LYS A C 1
ATOM 1406 O O . LYS A 1 195 ? -10.662 -6.966 13.721 1.00 98.75 195 LYS A O 1
ATOM 1411 N N . ASN A 1 196 ? -10.320 -8.723 12.351 1.00 98.75 196 ASN A N 1
ATOM 1412 C CA . ASN A 1 196 ? -8.990 -8.335 11.899 1.00 98.75 196 ASN A CA 1
ATOM 1413 C C . ASN A 1 196 ? -9.053 -7.168 10.912 1.00 98.75 196 ASN A C 1
ATOM 1415 O O . ASN A 1 196 ? -9.829 -7.193 9.960 1.00 98.75 196 ASN A O 1
ATOM 1419 N N . LEU A 1 197 ? -8.206 -6.166 11.129 1.00 98.88 197 LEU A N 1
ATOM 1420 C CA . LEU A 1 197 ? -8.066 -4.998 10.273 1.00 98.88 197 LEU A CA 1
ATOM 1421 C C . LEU A 1 197 ? -7.020 -5.233 9.184 1.00 98.88 197 LEU A C 1
ATOM 1423 O O . LEU A 1 197 ? -5.886 -5.603 9.491 1.00 98.88 197 LEU A O 1
ATOM 1427 N N . THR A 1 198 ? -7.385 -4.945 7.937 1.00 98.75 198 THR A N 1
ATOM 1428 C CA . THR A 1 198 ? -6.458 -4.849 6.798 1.00 98.75 198 THR A CA 1
ATOM 1429 C C . THR A 1 198 ? -6.705 -3.560 6.018 1.00 98.75 198 THR A C 1
ATOM 1431 O O . THR A 1 198 ? -7.775 -2.957 6.120 1.00 98.75 198 THR A O 1
ATOM 1434 N N . ILE A 1 199 ? -5.709 -3.113 5.254 1.00 98.81 199 ILE A N 1
ATOM 1435 C CA . ILE A 1 199 ? -5.792 -1.899 4.425 1.00 98.81 199 ILE A CA 1
ATOM 1436 C C . ILE A 1 199 ? -5.763 -2.299 2.958 1.00 98.81 199 ILE A C 1
ATOM 1438 O O . ILE A 1 199 ? -4.976 -3.165 2.595 1.00 98.81 199 ILE A O 1
ATOM 1442 N N . VAL A 1 200 ? -6.573 -1.642 2.126 1.00 98.62 200 VAL A N 1
ATOM 1443 C CA . VAL A 1 200 ? -6.469 -1.699 0.659 1.00 98.62 200 VAL A CA 1
ATOM 1444 C C . VAL A 1 200 ? -6.252 -0.296 0.121 1.00 98.62 200 VAL A C 1
ATOM 1446 O O . VAL A 1 200 ? -6.978 0.627 0.500 1.00 98.62 200 VAL A O 1
ATOM 1449 N N . LEU A 1 201 ? -5.295 -0.136 -0.788 1.00 98.50 201 LEU A N 1
ATOM 1450 C CA . LEU A 1 201 ? -5.034 1.138 -1.451 1.00 98.50 201 LEU A CA 1
ATOM 1451 C C . LEU A 1 201 ? -4.579 0.962 -2.896 1.00 98.50 201 LEU A C 1
ATOM 1453 O O . LEU A 1 201 ? -4.184 -0.128 -3.306 1.00 98.50 201 LEU A O 1
ATOM 1457 N N . GLY A 1 202 ? -4.624 2.053 -3.656 1.00 97.25 202 GLY A N 1
ATOM 1458 C CA . GLY A 1 202 ? -4.114 2.117 -5.022 1.00 97.25 202 GLY A CA 1
ATOM 1459 C C . GLY A 1 202 ? -5.129 2.715 -5.985 1.00 97.25 202 GLY A C 1
ATOM 1460 O O . GLY A 1 202 ? -5.893 3.599 -5.608 1.00 97.25 202 GLY A O 1
ATOM 1461 N N . VAL A 1 203 ? -5.157 2.244 -7.229 1.00 96.25 203 VAL A N 1
ATOM 1462 C CA . VAL A 1 203 ? -6.110 2.707 -8.254 1.00 96.25 203 VAL A CA 1
ATOM 1463 C C . VAL A 1 203 ? -7.112 1.599 -8.555 1.00 96.25 203 VAL A C 1
ATOM 1465 O O . VAL A 1 203 ? -6.707 0.462 -8.786 1.00 96.25 203 VAL A O 1
ATOM 1468 N N . ASP A 1 204 ? -8.405 1.920 -8.555 1.00 95.31 204 ASP A N 1
ATOM 1469 C CA . ASP A 1 204 ? -9.468 0.948 -8.822 1.00 95.31 204 ASP A CA 1
ATOM 1470 C C . ASP A 1 204 ? -9.616 0.637 -10.321 1.00 95.31 204 ASP A C 1
ATOM 1472 O O . ASP A 1 204 ? -8.982 1.235 -11.194 1.00 95.31 204 ASP A O 1
ATOM 1476 N N . ARG A 1 205 ? -10.506 -0.305 -10.619 1.00 93.25 205 ARG A N 1
ATOM 1477 C CA . ARG A 1 205 ? -10.892 -0.698 -11.975 1.00 93.25 205 ARG A CA 1
ATOM 1478 C C . ARG A 1 205 ? -11.665 0.394 -12.701 1.00 93.25 205 ARG A C 1
ATOM 1480 O O . ARG A 1 205 ? -12.318 1.244 -12.099 1.00 93.25 205 ARG A O 1
ATOM 1487 N N . GLY A 1 206 ? -11.650 0.299 -14.027 1.00 91.38 206 GLY A N 1
ATOM 1488 C CA . GLY A 1 206 ? -12.263 1.278 -14.917 1.00 91.38 206 GLY A CA 1
ATOM 1489 C C . GLY A 1 206 ? -11.608 2.650 -14.801 1.00 91.38 206 GLY A C 1
ATOM 1490 O O . GLY A 1 206 ? -12.264 3.653 -15.079 1.00 91.38 206 GLY A O 1
ATOM 1491 N N . CYS A 1 207 ? -10.355 2.704 -14.341 1.00 92.69 207 CYS A N 1
ATOM 1492 C CA . CYS A 1 207 ? -9.700 3.970 -14.090 1.00 92.69 207 CYS A CA 1
ATOM 1493 C C . CYS A 1 207 ? -9.376 4.718 -15.382 1.00 92.69 207 CYS A C 1
ATOM 1495 O O . CYS A 1 207 ? -9.217 4.145 -16.458 1.00 92.69 207 CYS A O 1
ATOM 1497 N N . VAL A 1 208 ? -9.276 6.032 -15.252 1.00 92.25 208 VAL A N 1
ATOM 1498 C CA . VAL A 1 208 ? -8.852 6.974 -16.288 1.00 92.25 208 VAL A CA 1
ATOM 1499 C C . VAL A 1 208 ? -7.594 7.696 -15.821 1.00 92.25 208 VAL A C 1
ATOM 1501 O O . VAL A 1 208 ? -7.212 7.566 -14.661 1.00 92.25 208 VAL A O 1
ATOM 1504 N N . GLY A 1 209 ? -6.965 8.470 -16.704 1.00 91.56 209 GLY A N 1
ATOM 1505 C CA . GLY A 1 209 ? -5.780 9.265 -16.375 1.00 91.56 209 GLY A CA 1
ATOM 1506 C C . GLY A 1 209 ? -4.463 8.497 -16.500 1.00 91.56 209 GLY A C 1
ATOM 1507 O O . GLY A 1 209 ? -4.422 7.370 -17.011 1.00 91.56 209 GLY A O 1
ATOM 1508 N N . ASN A 1 210 ? -3.391 9.157 -16.063 1.00 91.62 210 ASN A N 1
ATOM 1509 C CA . ASN A 1 210 ? -2.015 8.706 -16.234 1.00 91.62 210 ASN A CA 1
ATOM 1510 C C . ASN A 1 210 ? -1.585 7.734 -15.137 1.00 91.62 210 ASN A C 1
ATOM 1512 O O . ASN A 1 210 ? -1.801 6.536 -15.259 1.00 91.62 210 ASN A O 1
ATOM 1516 N N . GLN A 1 211 ? -0.949 8.227 -14.082 1.00 92.25 211 GLN A N 1
ATOM 1517 C CA . GLN A 1 211 ? -0.392 7.439 -12.993 1.00 92.25 211 GLN A CA 1
ATOM 1518 C C . GLN A 1 211 ? -0.716 8.141 -11.677 1.00 92.25 211 GLN A C 1
ATOM 1520 O O . GLN A 1 211 ? -0.798 9.368 -11.618 1.00 92.25 211 GLN A O 1
ATOM 1525 N N . THR A 1 212 ? -0.908 7.360 -10.622 1.00 95.19 212 THR A N 1
ATOM 1526 C CA . THR A 1 212 ? -1.008 7.884 -9.257 1.00 95.19 212 THR A CA 1
ATOM 1527 C C . THR A 1 212 ? 0.020 7.192 -8.387 1.00 95.19 212 THR A C 1
ATOM 1529 O O . THR A 1 212 ? 0.201 5.977 -8.484 1.00 95.19 212 THR A O 1
ATOM 1532 N N . GLN A 1 213 ? 0.698 7.981 -7.567 1.00 95.50 213 GLN A N 1
ATOM 1533 C CA . GLN A 1 213 ? 1.666 7.529 -6.579 1.00 95.50 213 GLN A CA 1
ATOM 1534 C C . GLN A 1 213 ? 1.075 7.678 -5.181 1.00 95.50 213 GLN A C 1
ATOM 1536 O O . GLN A 1 213 ? 0.222 8.540 -4.959 1.00 95.50 213 GLN A O 1
ATOM 1541 N N . PHE A 1 214 ? 1.515 6.827 -4.266 1.00 97.38 214 PHE A N 1
ATOM 1542 C CA . PHE A 1 214 ? 1.011 6.689 -2.910 1.00 97.38 214 PHE A CA 1
ATOM 1543 C C . PHE A 1 214 ? 2.175 6.450 -1.961 1.00 97.38 214 PHE A C 1
ATOM 1545 O O . PHE A 1 214 ? 3.092 5.699 -2.295 1.00 97.38 214 PHE A O 1
ATOM 1552 N N . ASP A 1 215 ? 2.111 7.068 -0.790 1.00 97.62 215 ASP A N 1
ATOM 1553 C CA . ASP A 1 215 ? 3.184 6.995 0.196 1.00 97.62 215 ASP A CA 1
ATOM 1554 C C . ASP A 1 215 ? 2.664 7.257 1.621 1.00 97.62 215 ASP A C 1
ATOM 1556 O O . ASP A 1 215 ? 1.506 7.657 1.800 1.00 97.62 215 ASP A O 1
ATOM 1560 N N . ASP A 1 216 ? 3.514 7.029 2.623 1.00 97.75 216 ASP A N 1
ATOM 1561 C CA . ASP A 1 216 ? 3.288 7.291 4.052 1.00 97.75 216 ASP A CA 1
ATOM 1562 C C . ASP A 1 216 ? 1.927 6.794 4.582 1.00 97.75 216 ASP A C 1
ATOM 1564 O O . ASP A 1 216 ? 1.148 7.517 5.217 1.00 97.75 216 ASP A O 1
ATOM 1568 N N . VAL A 1 217 ? 1.615 5.524 4.322 1.00 98.69 217 VAL A N 1
ATOM 1569 C CA . VAL A 1 217 ? 0.381 4.886 4.788 1.00 98.69 217 VAL A CA 1
ATOM 1570 C C . VAL A 1 217 ? 0.424 4.703 6.301 1.00 98.69 217 VAL A C 1
ATOM 1572 O O . VAL A 1 217 ? 1.311 4.042 6.844 1.00 98.69 217 VAL A O 1
ATOM 1575 N N . SER A 1 218 ? -0.584 5.226 6.997 1.00 98.50 218 SER A N 1
ATOM 1576 C CA . SER A 1 218 ? -0.645 5.177 8.455 1.00 98.50 218 SER A CA 1
ATOM 1577 C C . SER A 1 218 ? -2.035 4.825 8.981 1.00 98.50 218 SER A C 1
ATOM 1579 O O . SER A 1 218 ? -3.059 5.124 8.364 1.00 98.50 218 SER A O 1
ATOM 1581 N N . LEU A 1 219 ? -2.071 4.174 10.147 1.00 98.69 219 LEU A N 1
ATOM 1582 C CA . LEU A 1 219 ? -3.303 3.857 10.860 1.00 98.69 219 LEU A CA 1
ATOM 1583 C C . LEU A 1 219 ? -3.188 4.280 12.326 1.00 98.69 219 LEU A C 1
ATOM 1585 O O . LEU A 1 219 ? -2.461 3.693 13.135 1.00 98.69 219 LEU A O 1
ATOM 1589 N N . GLU A 1 220 ? -3.953 5.297 12.693 1.00 98.25 220 GLU A N 1
ATOM 1590 C CA . GLU A 1 220 ? -4.088 5.740 14.070 1.00 98.25 220 GLU A CA 1
ATOM 1591 C C . GLU A 1 220 ? -5.356 5.163 14.702 1.00 98.25 220 GLU A C 1
ATOM 1593 O O . GLU A 1 220 ? -6.390 5.040 14.052 1.00 98.25 220 GLU A O 1
ATOM 1598 N N . ALA A 1 221 ? -5.272 4.816 15.985 1.00 97.25 221 ALA A N 1
ATOM 1599 C CA . ALA A 1 221 ? -6.417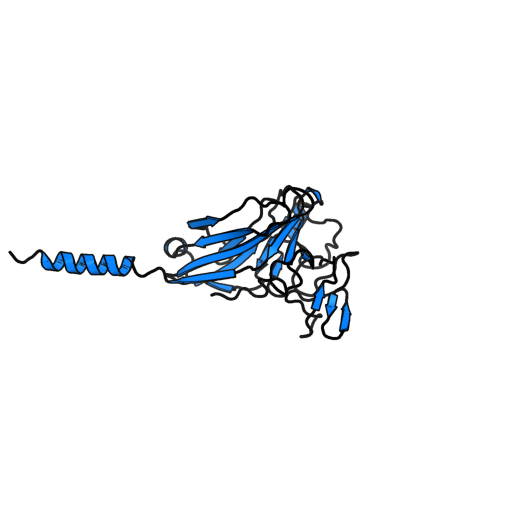 4.457 16.807 1.00 97.25 221 ALA A CA 1
ATOM 1600 C C . ALA A 1 221 ? -6.335 5.250 18.112 1.00 97.25 221 ALA A C 1
ATOM 1602 O O . ALA A 1 221 ? -5.365 5.104 18.865 1.00 97.25 221 ALA A O 1
ATOM 1603 N N . ILE A 1 222 ? -7.335 6.092 18.358 1.00 95.56 222 ILE A N 1
ATOM 1604 C CA . ILE A 1 222 ? -7.438 6.939 19.547 1.00 95.56 222 ILE A CA 1
ATOM 1605 C C . ILE A 1 222 ? -8.725 6.608 20.304 1.00 95.56 222 ILE A C 1
ATOM 1607 O O . ILE A 1 222 ? -9.757 6.379 19.674 1.00 95.56 222 ILE A O 1
ATOM 1611 N N . PRO A 1 223 ? -8.714 6.566 21.647 1.00 92.81 223 PRO A N 1
ATOM 1612 C CA . PRO A 1 223 ? -9.951 6.449 22.409 1.00 92.81 223 PRO A CA 1
ATOM 1613 C C . PRO A 1 223 ? -10.895 7.605 22.085 1.00 92.81 223 PRO A C 1
ATOM 1615 O O . PRO A 1 223 ? -10.447 8.753 22.005 1.00 92.81 223 PRO A O 1
ATOM 1618 N N . GLU A 1 224 ? -12.195 7.329 21.955 1.00 80.38 224 GLU A N 1
ATOM 1619 C CA . GLU A 1 224 ? -13.173 8.414 21.884 1.00 80.38 224 GLU A CA 1
ATOM 1620 C C . GLU A 1 224 ? -13.011 9.310 23.125 1.00 80.38 224 GLU A C 1
ATOM 1622 O O . GLU A 1 224 ? -12.932 8.800 24.254 1.00 80.38 224 GLU A O 1
ATOM 1627 N N . PRO A 1 225 ? -12.946 10.647 22.967 1.00 68.81 225 PRO A N 1
ATOM 1628 C CA . PRO A 1 225 ? -12.880 11.529 24.116 1.00 68.81 225 PRO A CA 1
ATOM 1629 C C . PRO A 1 225 ? -14.088 11.249 25.018 1.00 68.81 225 PRO A C 1
ATOM 1631 O O . PRO A 1 225 ? -15.235 11.256 24.564 1.00 68.81 225 PRO A O 1
ATOM 1634 N N . ALA A 1 226 ? -13.832 11.015 26.313 1.00 59.53 226 ALA A N 1
ATOM 1635 C CA . ALA A 1 226 ? -14.796 10.563 27.333 1.00 59.53 226 ALA A CA 1
ATOM 1636 C C . ALA A 1 226 ? -15.981 11.523 27.605 1.00 59.53 226 ALA A C 1
ATOM 1638 O O . ALA A 1 226 ? -16.704 11.395 28.596 1.00 59.53 226 ALA A O 1
ATOM 1639 N N . THR A 1 227 ? -16.188 12.501 26.733 1.00 55.00 227 THR A N 1
ATOM 1640 C CA . THR A 1 227 ? -17.238 13.514 26.734 1.00 55.00 227 THR A CA 1
ATOM 1641 C C . THR A 1 227 ? -18.641 12.927 26.908 1.00 55.00 227 THR A C 1
ATOM 1643 O O . THR A 1 227 ? -19.439 13.497 27.653 1.00 55.00 227 THR A O 1
ATOM 1646 N N . LEU A 1 228 ? -18.939 11.757 26.328 1.00 51.41 228 LEU A N 1
ATOM 1647 C CA . LEU A 1 228 ? -20.239 11.093 26.515 1.00 51.41 228 LEU A CA 1
ATOM 1648 C C . LEU A 1 228 ? -20.408 10.495 27.925 1.00 51.41 228 LEU A C 1
ATOM 1650 O O . LEU A 1 228 ? -21.475 10.628 28.529 1.00 51.41 228 LEU A O 1
ATOM 1654 N N . SER A 1 229 ? -19.345 9.932 28.506 1.00 51.88 229 SER A N 1
ATOM 1655 C CA . SER A 1 229 ? -19.350 9.421 29.886 1.00 51.88 229 SER A CA 1
ATOM 1656 C C . SER A 1 229 ? -19.529 10.545 30.917 1.00 51.88 229 SER A C 1
ATOM 1658 O O . SER A 1 229 ? -20.208 10.364 31.930 1.00 51.88 229 SER A O 1
ATOM 1660 N N . LEU A 1 230 ? -18.982 11.734 30.642 1.00 52.22 230 LEU A N 1
ATOM 1661 C CA . LEU A 1 230 ? -19.133 12.926 31.486 1.00 52.22 230 LEU A CA 1
ATOM 1662 C C . LEU A 1 230 ? -20.548 13.528 31.433 1.00 52.22 230 LEU A C 1
ATOM 1664 O O . LEU A 1 230 ? -21.070 13.936 32.472 1.00 52.22 230 LEU A O 1
ATOM 1668 N N . LEU A 1 231 ? -21.205 13.537 30.268 1.00 53.75 231 LEU A N 1
ATOM 1669 C CA . LEU A 1 231 ? -22.602 13.980 30.126 1.00 53.75 231 LEU A CA 1
ATOM 1670 C C . LEU A 1 231 ? -23.588 13.043 30.848 1.00 53.75 231 LEU A C 1
ATOM 1672 O O . LEU A 1 231 ? -24.530 13.513 31.496 1.00 53.75 231 LEU A O 1
ATOM 1676 N N . ALA A 1 232 ? -23.345 11.730 30.814 1.00 55.00 232 ALA A N 1
ATOM 1677 C CA . ALA A 1 232 ? -24.140 10.743 31.548 1.00 55.00 232 ALA A CA 1
ATOM 1678 C C . ALA A 1 232 ? -23.970 10.867 33.077 1.00 55.00 232 ALA A C 1
ATOM 1680 O O . ALA A 1 232 ? -24.950 10.816 33.824 1.00 55.00 232 ALA A O 1
ATOM 1681 N N . LEU A 1 233 ? -22.747 11.110 33.568 1.00 56.94 233 LEU A N 1
ATOM 1682 C CA . LEU A 1 233 ? -22.513 11.344 34.999 1.00 56.94 233 LEU A CA 1
ATOM 1683 C C . LEU A 1 233 ? -23.078 12.695 35.473 1.00 56.94 233 LEU A C 1
ATOM 1685 O O . LEU A 1 233 ? -23.674 12.777 36.550 1.00 56.94 233 LEU A O 1
ATOM 1689 N N . GLY A 1 234 ? -22.933 13.752 34.669 1.00 56.59 234 GLY A N 1
ATOM 1690 C CA . GLY A 1 234 ? -23.445 15.088 34.985 1.00 56.59 234 GLY A CA 1
ATOM 1691 C C . GLY A 1 234 ? -24.974 15.138 35.071 1.00 56.59 234 GLY A C 1
ATOM 1692 O O . GLY A 1 234 ? -25.526 15.748 35.990 1.00 56.59 234 GLY A O 1
ATOM 1693 N N . SER A 1 235 ? -25.669 14.431 34.176 1.00 57.25 235 SER A N 1
ATOM 1694 C CA . SER A 1 235 ? -27.135 14.325 34.194 1.00 57.25 235 SER A CA 1
ATOM 1695 C C . SER A 1 235 ? -27.655 13.515 35.393 1.00 57.25 235 SER A C 1
ATOM 1697 O O . SER A 1 235 ? -28.634 13.921 36.023 1.00 57.25 235 SER A O 1
ATOM 1699 N N . LEU A 1 236 ? -26.958 12.454 35.817 1.00 55.22 236 LEU A N 1
ATOM 1700 C CA . LEU A 1 236 ? -27.291 11.703 37.040 1.00 55.22 236 LEU A CA 1
ATOM 1701 C C . LEU A 1 236 ? -27.121 12.532 38.329 1.00 55.22 236 LEU A C 1
ATOM 1703 O O . LEU A 1 236 ? -27.924 12.408 39.261 1.00 55.22 236 LEU A O 1
ATOM 1707 N N . ILE A 1 237 ? -26.117 13.413 38.390 1.00 58.44 237 ILE A N 1
ATOM 1708 C CA . ILE A 1 237 ? -25.913 14.329 39.527 1.00 58.44 237 ILE A CA 1
ATOM 1709 C C . ILE A 1 237 ? -26.981 15.436 39.544 1.00 58.44 237 ILE A C 1
ATOM 1711 O O . ILE A 1 237 ? -27.491 15.780 40.616 1.00 58.44 237 ILE A O 1
ATOM 1715 N N . ALA A 1 238 ? -27.374 15.958 38.378 1.00 56.12 238 ALA A N 1
ATOM 1716 C CA . ALA A 1 238 ? -28.421 16.975 38.264 1.00 56.12 238 ALA A CA 1
ATOM 1717 C C . ALA A 1 238 ? -29.807 16.444 38.685 1.00 56.12 238 ALA A C 1
ATOM 1719 O O . ALA A 1 238 ? -30.541 17.129 39.400 1.00 56.12 238 ALA A O 1
ATOM 1720 N N . VAL A 1 239 ? -30.139 15.194 38.339 1.00 58.47 239 VAL A N 1
ATOM 1721 C CA . VAL A 1 239 ? -31.420 14.563 38.711 1.00 58.47 239 VAL A CA 1
ATOM 1722 C C . VAL A 1 239 ? -31.513 14.268 40.216 1.00 58.47 239 VAL A C 1
ATOM 1724 O O . VAL A 1 239 ? -32.592 14.368 40.799 1.00 58.47 239 VAL A O 1
ATOM 1727 N N . ARG A 1 240 ? -30.397 13.980 40.902 1.00 53.78 240 ARG A N 1
ATOM 1728 C CA . ARG A 1 240 ? -30.403 13.753 42.362 1.00 53.78 240 ARG A CA 1
ATOM 1729 C C . ARG A 1 240 ? -30.631 15.018 43.198 1.00 53.78 240 ARG A C 1
ATOM 1731 O O . ARG A 1 240 ? -31.044 14.899 44.351 1.00 53.78 240 ARG A O 1
ATOM 1738 N N . ARG A 1 241 ? -30.392 16.218 42.657 1.00 54.81 241 ARG A N 1
ATOM 1739 C CA . ARG A 1 241 ? -30.542 17.487 43.400 1.00 54.81 241 ARG A CA 1
ATOM 1740 C C . ARG A 1 241 ? -31.947 18.101 43.353 1.00 54.81 241 ARG A C 1
ATOM 1742 O O . ARG A 1 241 ? -32.211 19.005 44.138 1.00 54.81 241 ARG A O 1
ATOM 1749 N N . SER A 1 242 ? -32.865 17.610 42.518 1.00 54.62 242 SER A N 1
ATOM 1750 C CA . SER A 1 242 ? -34.197 18.224 42.353 1.00 54.62 242 SER A CA 1
ATOM 1751 C C . SER A 1 242 ? -35.273 17.764 43.354 1.00 54.62 242 SER A C 1
ATOM 1753 O O . SER A 1 242 ? -36.382 18.289 43.326 1.00 54.62 242 SER A O 1
ATOM 1755 N N . LYS A 1 243 ? -34.972 16.833 44.276 1.00 53.91 243 LYS A N 1
ATOM 1756 C CA . LYS A 1 243 ? -35.935 16.289 45.265 1.00 53.91 243 LYS A CA 1
ATOM 1757 C C . LYS A 1 243 ? -35.753 16.787 46.711 1.00 53.91 243 LYS A C 1
ATOM 1759 O O . LYS A 1 243 ? -35.960 16.032 47.657 1.00 53.91 243 LYS A O 1
ATOM 1764 N N . ARG A 1 244 ? -35.379 18.052 46.914 1.00 55.09 244 ARG A N 1
ATOM 1765 C CA . ARG A 1 244 ? -35.513 18.716 48.226 1.00 55.09 244 ARG A CA 1
ATOM 1766 C C . ARG A 1 244 ? -36.168 20.088 48.058 1.00 55.09 244 ARG A C 1
ATOM 1768 O O . ARG A 1 244 ? -35.479 21.083 47.852 1.00 55.09 244 ARG A O 1
ATOM 1775 N N . ARG A 1 245 ? -37.495 20.106 48.127 1.00 48.94 245 ARG A N 1
ATOM 1776 C CA . ARG A 1 245 ? -38.326 21.243 48.527 1.00 48.94 245 ARG A CA 1
ATOM 1777 C C . ARG A 1 245 ? -39.400 20.711 49.458 1.00 48.94 245 ARG A C 1
ATOM 1779 O O . ARG A 1 245 ? -39.860 19.581 49.183 1.00 48.94 245 ARG A O 1
#

Solvent-accessible surface area (backbone atoms only — not comparable to full-atom values): 12347 Å² total; per-residue (Å²): 108,49,72,51,60,54,27,46,46,56,58,29,23,40,66,100,51,90,44,42,30,44,56,30,86,78,9,29,32,44,15,40,15,71,68,19,39,45,28,94,89,23,64,37,36,44,30,77,83,78,46,72,42,57,52,28,25,26,63,42,33,32,42,60,51,66,65,65,26,44,78,44,52,40,48,78,86,54,71,86,85,57,67,36,59,35,23,22,42,25,27,58,85,42,80,58,86,96,54,56,24,16,36,35,18,51,5,33,75,75,46,15,36,17,25,9,36,30,22,43,64,57,71,59,48,59,41,58,82,57,29,28,35,41,42,36,29,34,35,26,6,34,77,94,47,54,24,22,34,57,62,47,80,44,49,23,43,70,85,40,78,58,78,58,76,45,74,45,79,71,87,55,45,70,84,40,80,41,68,33,37,35,31,34,46,29,81,79,42,63,92,44,52,69,28,39,27,36,44,38,36,41,20,39,64,77,15,40,36,28,20,27,37,39,31,58,38,42,36,39,59,44,69,58,76,63,62,65,64,50,52,56,53,51,52,55,55,57,63,68,66,74,81,78,128

Mean predicted aligned error: 6.55 Å

Radius of gyration: 21.25 Å; Cα contacts (8 Å, |Δi|>4): 688; chains: 1; bounding box: 65×37×70 Å

Foldseek 3Di:
DQDQVCQQQQFKADAPDPWTWDQPPQAKWQAAAAQTFTDDVRGWIQTPVRDTHGTIGRAFKAFDDLVQQVVLFNCLVNDSVDGGRFWIWGQPLRDDVVGRTFTKWWDPVSPGLAIGKMKGPDFRDAQAAQKKKKKKKKKAAEDPKFRKDDKDKFKDFQNHTQDFPDWDDDRHDYSDIDMTMGMHGNVSCVVRGGTTIMIMTTHHHSIDHTMMTIRDIDMDIDGDPCVVVVVVVVVVVVVVPPPDD

Nearest PDB structures (foldseek):
  6al6-assembly1_A  TM=6.551E-01  e=3.756E-05  Fischerella sp. ATCC 43239
  7qx5-assembly1_A  TM=5.907E-01  e=1.441E-02  Bacillus thuringiensis serovar israelensis
  7qx7-assembly1_A  TM=5.752E-01  e=2.970E-02  Bacillus thuringiensis serovar israelensis
  7qx6-assembly1_A  TM=5.801E-01  e=5.788E-02  Bacillus thuringiensis serovar israelensis
  1us2-assembly1_A  TM=5.334E-01  e=1.067E-01  Cellvibrio japonicus

Sequence (245 aa):
MITVPNGDFETLYKPSTAITGVVSAGGWTQGVGPECPIDTGGGVYEFSDATTGDLADIPGWLGYDRQGWIDNGGTYGRDQTTGNLQGSISSQFNHTDGGSQCYLSNGAQWGNPAGGLIVSADPLATVQSGLTYTLSMVANGRGGGEGATPFVLKLLADGVELTPTSSVQPVLGDFEWKEVSRTYDAASLAGSVGKNLTIVLGVDRGCVGNQTQFDDVSLEAIPEPATLSLLALGSLIAVRRSKRR

Secondary structure (DSSP, 8-state):
-B--TTTTS---B-TTSS-BEEEPTT-BBS-SEEEEEBPTTS--EEETTS-EESEEEETTEEES-HHHHHHTTTTTT--TTSS--SSEEESSS--STT---EEEEE-GGGT-SS-EEEEESS--EE--TTEEEEEEEEEEEESSSSPPEEEEEEEEETTEEPPPSEEE-PPPPBT--EEEEEEE-HHHHGGGTTPEEEEEEEEEEEEESSEEEEEEEEEEEEEPPTHHHHHHHHHHHHHHTS---